Protein AF-A0A0F9PE25-F1 (afdb_monomer_lite)

Organism: NCBI:txid412755

Foldseek 3Di:
DDAAPVGADADQFPDDPPVCVVVVVPDDDDPPDDDDDDDPPTRDHLVRVLQVVCCVVVVDGDDLLFVLLLCCQQPPNNVRRVVSQCSNLVSCVVVPHLRVVQPCCLVVVQVVLCVVLCLLVLLVCVVVVHLCQQVNLVSLLQLLLVSLLSNLCSRQNDPRDDDDQLNNLSNQLNPLHQQPPVQQDPPPRHGVVVVSVVSNVVSLVSNCVVPVSSSVSSVSSSAHDRPSSNVCVVLSVLQVVLVVVLLVDDFFPPQDSVLVVLLVSLQVQLVVVQVVVVVVVNNDDDSVVSLVVVCVVCVVDDPVSSVVSVCPDPPHDCLGGDLVSLVSCLVCVVRHCSNPVVSQDPVSVVCNVVVPPSDPDDHDVVVCVVVDHD

Structure (mmCIF, N/CA/C/O backbone):
data_AF-A0A0F9PE25-F1
#
_entry.id   AF-A0A0F9PE25-F1
#
loop_
_atom_site.group_PDB
_atom_site.id
_atom_site.type_symbol
_atom_site.label_atom_id
_atom_site.label_alt_id
_atom_site.label_comp_id
_atom_site.label_asym_id
_atom_site.label_entity_id
_atom_site.label_seq_id
_atom_site.pdbx_PDB_ins_code
_atom_site.Cartn_x
_atom_site.Cartn_y
_atom_site.Cartn_z
_atom_site.occupancy
_atom_site.B_iso_or_equiv
_atom_site.auth_seq_id
_atom_site.auth_comp_id
_atom_site.auth_asym_id
_atom_site.auth_atom_id
_atom_site.pdbx_PDB_model_num
ATOM 1 N N . GLY A 1 1 ? -26.696 14.231 32.119 1.00 35.91 1 GLY A N 1
ATOM 2 C CA . GLY A 1 1 ? -26.938 12.821 32.460 1.00 35.91 1 GLY A CA 1
ATOM 3 C C . GLY A 1 1 ? -27.597 12.195 31.264 1.00 35.91 1 GLY A C 1
ATOM 4 O O . GLY A 1 1 ? -28.641 12.691 30.865 1.00 35.91 1 GLY A O 1
ATOM 5 N N . GLY A 1 2 ? -26.932 11.232 30.635 1.00 46.06 2 GLY A N 1
ATOM 6 C CA . GLY A 1 2 ? -27.509 10.467 29.530 1.00 46.06 2 GLY A CA 1
ATOM 7 C C . GLY A 1 2 ? -28.244 9.237 30.058 1.00 46.06 2 GLY A C 1
ATOM 8 O O . GLY A 1 2 ? -28.040 8.831 31.203 1.00 46.06 2 GLY A O 1
ATOM 9 N N . LEU A 1 3 ? -29.094 8.649 29.229 1.00 45.88 3 LEU A N 1
ATOM 10 C CA . LEU A 1 3 ? -29.640 7.313 29.448 1.00 45.88 3 LEU A CA 1
ATOM 11 C C . LEU A 1 3 ? -28.956 6.367 28.456 1.00 45.88 3 LEU A C 1
ATOM 13 O O . LEU A 1 3 ? -28.653 6.786 27.338 1.00 45.88 3 LEU A O 1
ATOM 17 N N . SER A 1 4 ? -28.701 5.121 28.858 1.00 47.34 4 SER A N 1
ATOM 18 C CA . SER A 1 4 ? -28.349 4.059 27.917 1.00 47.34 4 SER A CA 1
ATOM 19 C C . SER A 1 4 ? -29.527 3.804 26.964 1.00 47.34 4 SER A C 1
ATOM 21 O O . SER A 1 4 ? -30.665 4.176 27.278 1.00 47.34 4 SER A O 1
ATOM 23 N N . PRO A 1 5 ? -29.296 3.134 25.829 1.00 46.34 5 PRO A N 1
ATOM 24 C CA . PRO A 1 5 ? -30.344 2.732 24.883 1.00 46.34 5 PRO A CA 1
ATOM 25 C C . PRO A 1 5 ? -31.460 1.887 25.517 1.00 46.34 5 PRO A C 1
ATOM 27 O O . PRO A 1 5 ? -32.599 1.911 25.053 1.00 46.34 5 PRO A O 1
ATOM 30 N N . ARG A 1 6 ? -31.172 1.224 26.646 1.00 55.84 6 ARG A N 1
ATOM 31 C CA . ARG A 1 6 ? -32.139 0.468 27.460 1.00 55.84 6 ARG A CA 1
ATOM 32 C C . ARG A 1 6 ? -32.649 1.220 28.697 1.00 55.84 6 ARG A C 1
ATOM 34 O O . ARG A 1 6 ? -33.292 0.634 29.564 1.00 55.84 6 ARG A O 1
ATOM 41 N N . GLY A 1 7 ? -32.390 2.524 28.795 1.00 50.78 7 GLY A N 1
ATOM 42 C CA . GLY A 1 7 ? -32.929 3.394 29.841 1.00 50.78 7 GLY A CA 1
ATOM 43 C C . GLY A 1 7 ? -32.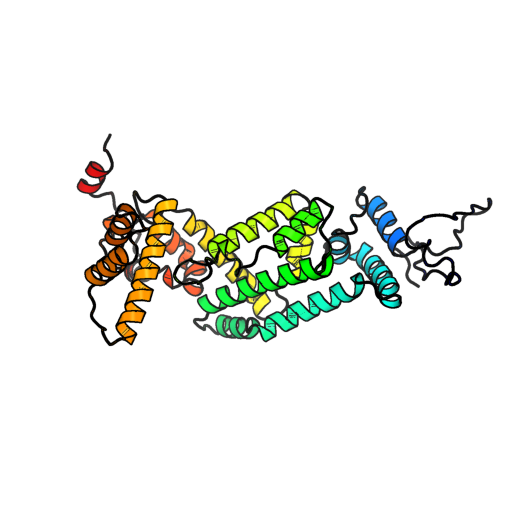168 3.377 31.171 1.00 50.78 7 GLY A C 1
ATOM 44 O O . GLY A 1 7 ? -32.683 3.908 32.157 1.00 50.78 7 GLY A O 1
ATOM 45 N N . ARG A 1 8 ? -30.953 2.806 31.236 1.00 51.59 8 ARG A N 1
ATOM 46 C CA . ARG A 1 8 ? -30.111 2.850 32.449 1.00 51.59 8 ARG A CA 1
ATOM 47 C C . ARG A 1 8 ? -29.423 4.217 32.569 1.00 51.59 8 ARG A C 1
ATOM 49 O O . ARG A 1 8 ? -28.943 4.765 31.583 1.00 51.59 8 ARG A O 1
ATOM 56 N N . ALA A 1 9 ? -29.373 4.799 33.766 1.00 50.06 9 ALA A N 1
ATOM 57 C CA . ALA A 1 9 ? -28.806 6.136 33.958 1.00 50.06 9 ALA A CA 1
ATOM 58 C C . ALA A 1 9 ? -27.267 6.146 33.873 1.00 50.06 9 ALA A C 1
ATOM 60 O O . ALA A 1 9 ? -26.598 5.458 34.642 1.00 50.06 9 ALA A O 1
ATOM 61 N N . LEU A 1 10 ? -26.707 6.990 32.998 1.00 48.00 10 LEU A N 1
ATOM 62 C CA . LEU A 1 10 ? -25.281 7.330 32.981 1.00 48.00 10 LEU A CA 1
ATOM 63 C C . LEU A 1 10 ? -24.994 8.353 34.080 1.00 48.00 10 LEU A C 1
ATOM 65 O O . LEU A 1 10 ? -25.431 9.508 33.989 1.00 48.00 10 LEU A O 1
ATOM 69 N N . GLY A 1 11 ? -24.230 7.960 35.096 1.00 43.66 11 GLY A N 1
ATOM 70 C CA . GLY A 1 11 ? -23.778 8.886 36.131 1.00 43.66 11 GLY A CA 1
ATOM 71 C C . GLY A 1 11 ? -22.267 8.890 36.321 1.00 43.66 11 GLY A C 1
ATOM 72 O O . GLY A 1 11 ? -21.564 7.926 36.035 1.00 43.66 11 GLY A O 1
ATOM 73 N N . VAL A 1 12 ? -21.782 10.028 36.809 1.00 39.25 12 VAL A N 1
ATOM 74 C CA . VAL A 1 12 ? -20.421 10.191 37.319 1.00 39.25 12 VAL A CA 1
ATOM 75 C C . VAL A 1 12 ? -20.436 9.658 38.756 1.00 39.25 12 VAL A C 1
ATOM 77 O O . VAL A 1 12 ? -21.281 10.119 39.530 1.00 39.25 12 VAL A O 1
ATOM 80 N N . PRO A 1 13 ? -19.578 8.695 39.135 1.00 42.53 13 PRO A N 1
ATOM 81 C CA . PRO A 1 13 ? -19.588 8.167 40.494 1.00 42.53 13 PRO A CA 1
ATOM 82 C C . PRO A 1 13 ? -19.234 9.273 41.510 1.00 42.53 13 PRO A C 1
ATOM 84 O O . PRO A 1 13 ? -18.437 10.163 41.190 1.00 42.53 13 PRO A O 1
ATOM 87 N N . PRO A 1 14 ? -19.819 9.258 42.724 1.00 35.25 14 PRO A N 1
ATOM 88 C CA . PRO A 1 14 ? -19.406 10.161 43.793 1.00 35.25 14 PRO A CA 1
ATOM 89 C C . PRO A 1 14 ? -17.954 9.871 44.202 1.00 35.25 14 PRO A C 1
ATOM 91 O O . PRO A 1 14 ? -17.526 8.721 44.230 1.00 35.25 14 PRO A O 1
ATOM 94 N N . THR A 1 15 ? -17.197 10.925 44.507 1.00 35.03 15 THR A N 1
ATOM 95 C CA . THR A 1 15 ? -15.784 10.867 44.907 1.00 35.03 15 THR A CA 1
ATOM 96 C C . THR A 1 15 ? -15.614 10.028 46.185 1.00 35.03 15 THR A C 1
ATOM 98 O O . THR A 1 15 ? -16.138 10.441 47.223 1.00 35.03 15 THR A O 1
ATOM 101 N N . PRO A 1 16 ? -14.875 8.901 46.176 1.00 35.25 16 PRO A N 1
ATOM 102 C CA . PRO A 1 16 ? -14.488 8.236 47.414 1.00 35.25 16 PRO A CA 1
ATOM 103 C C . PRO A 1 16 ? -13.344 9.009 48.101 1.00 35.25 16 PRO A C 1
ATOM 105 O O . PRO A 1 16 ? -12.540 9.666 47.420 1.00 35.25 16 PRO A O 1
ATOM 108 N N . PRO A 1 17 ? -13.246 8.965 49.442 1.00 32.91 17 PRO A N 1
ATOM 109 C CA . PRO A 1 17 ? -12.155 9.594 50.180 1.00 32.91 17 PRO A CA 1
ATOM 110 C C . PRO A 1 17 ? -10.787 8.989 49.810 1.00 32.91 17 PRO A C 1
ATOM 112 O O . PRO A 1 17 ? -10.670 7.817 49.463 1.00 32.91 17 PRO A O 1
ATOM 115 N N . LEU A 1 18 ? -9.738 9.816 49.904 1.00 37.06 18 LEU A N 1
ATOM 116 C CA . LEU A 1 18 ? -8.380 9.617 49.356 1.00 37.06 18 LEU A CA 1
ATOM 117 C C . LEU A 1 18 ? -7.681 8.281 49.683 1.00 37.06 18 LEU A C 1
ATOM 119 O O . LEU A 1 18 ? -6.735 7.919 48.994 1.00 37.06 18 LEU A O 1
ATOM 123 N N . VAL A 1 19 ? -8.121 7.545 50.705 1.00 33.00 19 VAL A N 1
ATOM 124 C CA . VAL A 1 19 ? -7.494 6.281 51.133 1.00 33.00 19 VAL A CA 1
ATOM 125 C C . VAL A 1 19 ? -8.043 5.064 50.363 1.00 33.00 19 VAL A C 1
ATOM 127 O O . VAL A 1 19 ? -7.382 4.034 50.302 1.00 33.00 19 VAL A O 1
ATOM 130 N N . GLU A 1 20 ? -9.195 5.185 49.694 1.00 31.94 20 GLU A N 1
ATOM 131 C CA . GLU A 1 20 ? -9.838 4.087 48.941 1.00 31.94 20 GLU A CA 1
ATOM 132 C C . GLU A 1 20 ? -9.562 4.126 47.424 1.00 31.94 20 GLU A C 1
ATOM 134 O O . GLU A 1 20 ? -9.932 3.206 46.694 1.00 31.94 20 GLU A O 1
ATOM 139 N N . GLN A 1 21 ? -8.866 5.157 46.929 1.00 36.59 21 GLN A N 1
ATOM 140 C CA . GLN A 1 21 ? -8.631 5.366 45.490 1.00 36.59 21 GLN A CA 1
ATOM 141 C C . GLN A 1 21 ? -7.697 4.327 44.852 1.00 36.59 21 GLN A C 1
ATOM 143 O O . GLN A 1 21 ? -7.797 4.084 43.654 1.00 36.59 21 GLN A O 1
ATOM 148 N N . VAL A 1 22 ? -6.836 3.679 45.644 1.00 30.94 22 VAL A N 1
ATOM 149 C CA . VAL A 1 22 ? -5.943 2.610 45.158 1.00 30.94 22 VAL A CA 1
ATOM 150 C C . VAL A 1 22 ? -6.691 1.276 45.022 1.00 30.94 22 VAL A C 1
ATOM 152 O O . VAL A 1 22 ? -6.349 0.464 44.176 1.00 30.94 22 VAL A O 1
ATOM 155 N N . ILE A 1 23 ? -7.754 1.055 45.804 1.00 32.03 23 ILE A N 1
ATOM 156 C CA . ILE A 1 23 ? -8.490 -0.222 45.819 1.00 32.03 23 ILE A CA 1
ATOM 157 C C . ILE A 1 23 ? -9.623 -0.226 44.782 1.00 32.03 23 ILE A C 1
ATOM 159 O O . ILE A 1 23 ? -9.899 -1.263 44.185 1.00 32.03 23 ILE A O 1
ATOM 163 N N . PHE A 1 24 ? -10.220 0.932 44.477 1.00 34.25 24 PHE A N 1
ATOM 164 C CA . PHE A 1 24 ? -11.266 1.044 43.447 1.00 34.25 24 PHE A CA 1
ATOM 165 C C . PHE A 1 24 ? -10.752 0.776 42.019 1.00 34.25 24 PHE A C 1
ATOM 167 O O . PHE A 1 24 ? -11.546 0.547 41.109 1.00 34.25 24 PHE A O 1
ATOM 174 N N . GLN A 1 25 ? -9.430 0.817 41.818 1.00 40.75 25 GLN A N 1
ATOM 175 C CA . GLN A 1 25 ? -8.791 0.496 40.541 1.00 40.75 25 GLN A CA 1
ATOM 176 C C . GLN A 1 25 ? -8.640 -1.016 40.299 1.00 40.75 25 GLN A C 1
ATOM 178 O O . GLN A 1 25 ? -8.493 -1.397 39.142 1.00 40.75 25 GLN A O 1
ATOM 183 N N . GLU A 1 26 ? -8.723 -1.871 41.333 1.00 32.50 26 GLU A N 1
ATOM 184 C CA . GLU A 1 26 ? -8.420 -3.311 41.198 1.00 32.50 26 GLU A CA 1
ATOM 185 C C . GLU A 1 26 ? -9.361 -4.284 41.936 1.00 32.50 26 GLU A C 1
ATOM 187 O O . GLU A 1 26 ? -9.343 -5.466 41.607 1.00 32.50 26 GLU A O 1
ATOM 192 N N . ASN A 1 27 ? -10.216 -3.859 42.879 1.00 30.59 27 ASN A N 1
ATOM 193 C CA . ASN A 1 27 ? -11.150 -4.776 43.548 1.00 30.59 27 ASN A CA 1
ATOM 194 C C . ASN A 1 27 ? -12.582 -4.234 43.670 1.00 30.59 27 ASN A C 1
ATOM 196 O O . ASN A 1 27 ? -12.881 -3.302 44.417 1.00 30.59 27 ASN A O 1
ATOM 200 N N . ASP A 1 28 ? -13.470 -4.935 42.965 1.00 49.31 28 ASP A N 1
ATOM 201 C CA . ASP A 1 28 ? -14.912 -5.039 43.173 1.00 49.31 28 ASP A CA 1
ATOM 202 C C . ASP A 1 28 ? -15.207 -5.421 44.640 1.00 49.31 28 ASP A C 1
ATOM 204 O O . ASP A 1 28 ? -15.087 -6.582 45.027 1.00 49.31 28 ASP A O 1
ATOM 208 N N . ALA A 1 29 ? -15.607 -4.474 45.488 1.00 33.72 29 ALA A N 1
ATOM 209 C CA . ALA A 1 29 ? -16.263 -4.805 46.754 1.00 33.72 29 ALA A CA 1
ATOM 210 C C . ALA A 1 29 ? -17.007 -3.597 47.327 1.00 33.72 29 ALA A C 1
ATOM 212 O O . ALA A 1 29 ? -16.410 -2.759 47.992 1.00 33.72 29 ALA A O 1
ATOM 213 N N . LEU A 1 30 ? -18.321 -3.537 47.086 1.00 29.28 30 LEU A N 1
ATOM 214 C CA . LEU A 1 30 ? -19.368 -3.303 48.098 1.00 29.28 30 LEU A CA 1
ATOM 215 C C . LEU A 1 30 ? -20.723 -3.104 47.400 1.00 29.28 30 LEU A C 1
ATOM 217 O O . LEU A 1 30 ? -21.299 -2.019 47.380 1.00 29.28 30 LEU A O 1
ATOM 221 N N . SER A 1 31 ? -21.283 -4.188 46.859 1.00 30.62 31 SER A N 1
ATOM 222 C CA . SER A 1 31 ? -22.726 -4.262 46.620 1.00 30.62 31 SER A CA 1
ATOM 223 C C . SER A 1 31 ? -23.419 -4.596 47.945 1.00 30.62 31 SER A C 1
ATOM 225 O O . SER A 1 31 ? -23.689 -5.760 48.247 1.00 30.62 31 SER A O 1
ATOM 227 N N . VAL A 1 32 ? -23.684 -3.590 48.780 1.00 26.97 32 VAL A N 1
ATOM 228 C CA . VAL A 1 32 ? -24.595 -3.774 49.918 1.00 26.97 32 VAL A CA 1
ATOM 229 C C . VAL A 1 32 ? -26.018 -3.770 49.367 1.00 26.97 32 VAL A C 1
ATOM 231 O O . VAL A 1 32 ? -26.613 -2.723 49.128 1.00 26.97 32 VAL A O 1
ATOM 234 N N . VAL A 1 33 ? -26.552 -4.968 49.129 1.00 28.33 33 VAL A N 1
ATOM 235 C CA . VAL A 1 33 ? -27.964 -5.174 48.799 1.00 28.33 33 VAL A CA 1
ATOM 236 C C . VAL A 1 33 ? -28.775 -4.996 50.080 1.00 28.33 33 VAL A C 1
ATOM 238 O O . VAL A 1 33 ? -28.786 -5.871 50.945 1.00 28.33 33 VAL A O 1
ATOM 241 N N . LEU A 1 34 ? -29.465 -3.863 50.208 1.00 24.30 34 LEU A N 1
ATOM 242 C CA . LEU A 1 34 ? -30.542 -3.693 51.181 1.00 24.30 34 LEU A CA 1
ATOM 243 C C . LEU A 1 34 ? -31.863 -4.057 50.497 1.00 24.30 34 LEU A C 1
ATOM 245 O O . LEU A 1 34 ? -32.249 -3.475 49.487 1.00 24.30 34 LEU A O 1
ATOM 249 N N . ALA A 1 35 ? -32.508 -5.093 51.029 1.00 31.69 35 ALA A N 1
ATOM 250 C CA . ALA A 1 35 ? -33.744 -5.659 50.516 1.00 31.69 35 ALA A CA 1
ATOM 251 C C . ALA A 1 35 ? -34.902 -4.644 50.545 1.00 31.69 35 ALA A C 1
ATOM 253 O O . ALA A 1 35 ? -35.202 -4.075 51.593 1.00 31.69 35 ALA A O 1
ATOM 254 N N . GLY A 1 36 ? -35.597 -4.497 49.412 1.00 26.58 36 GLY A N 1
ATOM 255 C CA . GLY A 1 36 ? -36.891 -3.814 49.314 1.00 26.58 36 GLY A CA 1
ATOM 256 C C . GLY A 1 36 ? -36.939 -2.725 48.240 1.00 26.58 36 GLY A C 1
ATOM 257 O O . GLY A 1 36 ? -36.428 -1.637 48.448 1.00 26.58 36 GLY A O 1
ATOM 258 N N . VAL A 1 37 ? -37.639 -3.015 47.135 1.00 28.61 37 VAL A N 1
ATOM 259 C CA . VAL A 1 37 ? -37.996 -2.102 46.025 1.00 28.61 37 VAL A CA 1
ATOM 260 C C . VAL A 1 37 ? -36.796 -1.620 45.190 1.00 28.61 37 VAL A C 1
ATOM 262 O O . VAL A 1 37 ? -36.051 -0.723 45.564 1.00 28.61 37 VAL A O 1
ATOM 265 N N . GLY A 1 38 ? -36.619 -2.247 44.021 1.00 25.09 38 GLY A N 1
ATOM 266 C CA . GLY A 1 38 ? -35.466 -2.084 43.134 1.00 25.09 38 GLY A CA 1
ATOM 267 C C . GLY A 1 38 ? -35.327 -0.695 42.511 1.00 25.09 38 GLY A C 1
ATOM 268 O O . GLY A 1 38 ? -35.838 -0.439 41.427 1.00 25.09 38 GLY A O 1
ATOM 269 N N . PHE A 1 39 ? -34.554 0.160 43.166 1.00 31.31 39 PHE A N 1
ATOM 270 C CA . PHE A 1 39 ? -33.775 1.216 42.531 1.00 31.31 39 PHE A CA 1
ATOM 271 C C . PHE A 1 39 ? -32.337 1.024 42.997 1.00 31.31 39 PHE A C 1
ATOM 273 O O . PHE A 1 39 ? -32.068 1.135 44.188 1.00 31.31 39 PHE A O 1
ATOM 280 N N . ASN A 1 40 ? -31.423 0.701 42.081 1.00 32.94 40 ASN A N 1
ATOM 281 C CA . ASN A 1 40 ? -29.994 0.759 42.369 1.00 32.94 40 ASN A CA 1
ATOM 282 C C . ASN A 1 40 ? -29.622 2.254 42.465 1.00 32.94 40 ASN A C 1
ATOM 284 O O . ASN A 1 40 ? -29.707 2.944 41.447 1.00 32.94 40 ASN A O 1
ATOM 288 N N . PRO A 1 41 ? -29.308 2.805 43.655 1.00 33.66 41 PRO A N 1
ATOM 289 C CA . PRO A 1 41 ? -29.136 4.247 43.829 1.00 33.66 41 PRO A CA 1
ATOM 290 C C . PRO A 1 41 ? -27.755 4.734 43.375 1.00 33.66 41 PRO A C 1
ATOM 292 O O . PRO A 1 41 ? -27.504 5.939 43.362 1.00 33.66 41 PRO A O 1
ATOM 295 N N . TYR A 1 42 ? -26.859 3.817 43.001 1.00 37.19 42 TYR A N 1
ATOM 296 C CA . TYR A 1 42 ? -25.538 4.159 42.505 1.00 37.19 42 TYR A CA 1
ATOM 297 C C . TYR A 1 42 ? -25.530 4.120 40.979 1.00 37.19 42 TYR A C 1
ATOM 299 O O . TYR A 1 42 ? -25.875 3.088 40.399 1.00 37.19 42 TYR A O 1
ATOM 307 N N . PRO A 1 43 ? -25.145 5.222 40.310 1.00 51.34 43 PRO A N 1
ATOM 308 C CA . PRO A 1 43 ? -24.938 5.183 38.875 1.00 51.34 43 PRO A CA 1
ATOM 309 C C . PRO A 1 43 ? -23.849 4.157 38.558 1.00 51.34 43 PRO A C 1
ATOM 311 O O . PRO A 1 43 ? -22.726 4.265 39.055 1.00 51.34 43 PRO A O 1
ATOM 314 N N . THR A 1 44 ? -24.191 3.154 37.749 1.00 55.94 44 THR A N 1
ATOM 315 C CA . THR A 1 44 ? -23.228 2.192 37.210 1.00 55.94 44 THR A CA 1
ATOM 316 C C . THR A 1 44 ? -22.117 2.968 36.510 1.00 55.94 44 THR A C 1
ATOM 318 O O . THR A 1 44 ? -22.398 3.899 35.749 1.00 55.94 44 THR A O 1
ATOM 321 N N . SER A 1 45 ? -20.854 2.622 36.780 1.00 61.91 45 SER A N 1
ATOM 322 C CA . SER A 1 45 ? -19.741 3.288 36.105 1.00 61.91 45 SER A CA 1
ATOM 323 C C . SER A 1 45 ? -19.892 3.105 34.587 1.00 61.91 45 SER A C 1
ATOM 325 O O . SER A 1 45 ? -20.285 2.021 34.147 1.00 61.91 45 SER A O 1
ATOM 327 N N . PRO A 1 46 ? -19.592 4.124 33.763 1.00 64.44 46 PRO A N 1
ATOM 328 C CA . PRO A 1 46 ? -19.755 4.014 32.313 1.00 64.44 46 PRO A CA 1
ATOM 329 C C . PRO A 1 46 ? -19.017 2.816 31.692 1.00 64.44 46 PRO A C 1
ATOM 331 O O . PRO A 1 46 ? -19.527 2.221 30.752 1.00 64.44 46 PRO A O 1
ATOM 334 N N . ASN A 1 47 ? -17.867 2.412 32.253 1.00 65.19 47 ASN A N 1
ATOM 335 C CA . ASN A 1 47 ? -17.140 1.208 31.829 1.00 65.19 47 ASN A CA 1
ATOM 336 C C . ASN A 1 47 ? -17.915 -0.075 32.116 1.00 65.19 47 ASN A C 1
ATOM 338 O O . ASN A 1 47 ? -18.041 -0.918 31.239 1.00 65.19 47 ASN A O 1
ATOM 342 N N . ARG A 1 48 ? -18.452 -0.222 33.330 1.00 68.06 48 ARG A N 1
ATOM 343 C CA . ARG A 1 48 ? -19.241 -1.400 33.693 1.00 68.06 48 ARG A CA 1
ATOM 344 C C . ARG A 1 48 ? -20.524 -1.465 32.875 1.00 68.06 48 ARG A C 1
ATOM 346 O O . ARG A 1 48 ? -20.888 -2.529 32.401 1.00 68.06 48 ARG A O 1
ATOM 353 N N . LEU A 1 49 ? -21.168 -0.319 32.665 1.00 71.94 49 LEU A N 1
ATOM 354 C CA . LEU A 1 49 ? -22.356 -0.231 31.827 1.00 71.94 49 LEU A CA 1
ATOM 355 C C . LEU A 1 49 ? -22.047 -0.618 30.375 1.00 71.94 49 LEU A C 1
ATOM 357 O O . LEU A 1 49 ? -22.825 -1.352 29.783 1.00 71.94 49 LEU A O 1
ATOM 361 N N . LEU A 1 50 ? -20.908 -0.184 29.824 1.00 72.62 50 LEU A N 1
ATOM 362 C CA . LEU A 1 50 ? -20.471 -0.610 28.496 1.00 72.62 50 LEU A CA 1
ATOM 363 C C . LEU A 1 50 ? -20.243 -2.123 28.434 1.00 72.62 50 LEU A C 1
ATOM 365 O O . LEU A 1 50 ? -20.756 -2.758 27.526 1.00 72.62 50 LEU A O 1
ATOM 369 N N . GLN A 1 51 ? -19.511 -2.698 29.390 1.00 77.75 51 GLN A N 1
ATOM 370 C CA . GLN A 1 51 ? -19.226 -4.137 29.418 1.00 77.75 51 GLN A CA 1
ATOM 371 C C . GLN A 1 51 ? -20.501 -4.979 29.570 1.00 77.75 51 GLN A C 1
ATOM 373 O O . GLN A 1 51 ? -20.648 -6.003 28.909 1.00 77.75 51 GLN A O 1
ATOM 378 N N . GLU A 1 52 ? -21.429 -4.544 30.427 1.00 77.00 52 GLU A N 1
ATOM 379 C CA . GLU A 1 52 ? -22.717 -5.209 30.643 1.00 77.00 52 GLU A CA 1
ATOM 380 C C . GLU A 1 52 ? -23.603 -5.125 29.394 1.00 77.00 52 GLU A C 1
ATOM 382 O O . GLU A 1 52 ? -24.075 -6.155 28.920 1.00 77.00 52 GLU A O 1
ATOM 387 N N . GLU A 1 53 ? -23.795 -3.931 28.824 1.00 76.06 53 GLU A N 1
ATOM 388 C CA . GLU A 1 53 ? -24.616 -3.748 27.617 1.00 76.06 53 GLU A CA 1
ATOM 389 C C . GLU A 1 53 ? -23.977 -4.448 26.404 1.00 76.06 53 GLU A C 1
ATOM 391 O O . GLU A 1 53 ? -24.690 -5.028 25.590 1.00 76.06 53 GLU A O 1
ATOM 396 N N . TRP A 1 54 ? -22.641 -4.469 26.315 1.00 80.19 54 TRP A N 1
ATOM 397 C CA . TRP A 1 54 ? -21.908 -5.213 25.291 1.00 80.19 54 TRP A CA 1
ATOM 398 C C . TRP A 1 54 ? -22.185 -6.705 25.401 1.00 80.19 54 TRP A C 1
ATOM 400 O O . TRP A 1 54 ? -22.665 -7.303 24.446 1.00 80.19 54 TRP A O 1
ATOM 410 N N . LYS A 1 55 ? -21.977 -7.294 26.581 1.00 84.69 55 LYS A N 1
ATOM 411 C CA . LYS A 1 55 ? -22.222 -8.719 26.817 1.00 84.69 55 LYS A CA 1
ATOM 412 C C . LYS A 1 55 ? -23.677 -9.110 26.589 1.00 84.69 55 LYS A C 1
ATOM 414 O O . LYS A 1 55 ? -23.945 -10.185 26.059 1.00 84.69 55 LYS A O 1
ATOM 419 N N . GLU A 1 56 ? -24.616 -8.250 26.972 1.00 79.38 56 GLU A N 1
ATOM 420 C CA . GLU A 1 56 ? -26.043 -8.465 26.728 1.00 79.38 56 GLU A CA 1
ATOM 421 C C . GLU A 1 56 ? -26.396 -8.400 25.226 1.00 79.38 56 GLU A C 1
ATOM 423 O O . GLU A 1 56 ? -27.290 -9.125 24.792 1.00 79.38 56 GLU A O 1
ATOM 428 N N . THR A 1 57 ? -25.703 -7.581 24.422 1.00 78.56 57 THR A N 1
ATOM 429 C CA . THR A 1 57 ? -25.987 -7.400 22.984 1.00 78.56 57 THR A CA 1
ATOM 430 C C . THR A 1 57 ? -25.207 -8.360 22.076 1.00 78.56 57 THR A C 1
ATOM 432 O O . THR A 1 57 ? -25.791 -8.931 21.158 1.00 78.56 57 THR A O 1
ATOM 435 N N . THR A 1 58 ? -23.911 -8.571 22.319 1.00 79.69 58 THR A N 1
ATOM 436 C CA . THR A 1 58 ? -23.024 -9.410 21.487 1.00 79.69 58 THR A CA 1
ATOM 437 C C . THR A 1 58 ? -22.900 -10.844 22.008 1.00 79.69 58 THR A C 1
ATOM 439 O O . THR A 1 58 ? -22.475 -11.739 21.279 1.00 79.69 58 THR A O 1
ATOM 442 N N . GLY A 1 59 ? -23.268 -11.087 23.271 1.00 81.50 59 GLY A N 1
ATOM 443 C CA . GLY A 1 59 ? -23.090 -12.376 23.942 1.00 81.50 59 GLY A CA 1
ATOM 444 C C . GLY A 1 59 ? -21.650 -12.664 24.384 1.00 81.50 59 GLY A C 1
ATOM 445 O O . GLY A 1 59 ? -21.390 -13.760 24.885 1.00 81.50 59 GLY A O 1
ATOM 446 N N . GLN A 1 60 ? -20.723 -11.717 24.212 1.00 82.69 60 GLN A N 1
ATOM 447 C CA . GLN A 1 60 ? -19.295 -11.891 24.488 1.00 82.69 60 GLN A CA 1
ATOM 448 C C . GLN A 1 60 ? -18.816 -10.974 25.616 1.00 82.69 60 GLN A C 1
ATOM 450 O O . GLN A 1 60 ? -19.366 -9.896 25.841 1.00 82.69 60 GLN A O 1
ATOM 455 N N . ASP A 1 61 ? -17.784 -11.403 26.345 1.00 81.69 61 ASP A N 1
ATOM 456 C CA . ASP A 1 61 ? -17.112 -10.522 27.299 1.00 81.69 61 ASP A CA 1
ATOM 457 C C . ASP A 1 61 ? -16.353 -9.430 26.540 1.00 81.69 61 ASP A C 1
ATOM 459 O O . ASP A 1 61 ? -15.708 -9.695 25.530 1.00 81.69 61 ASP A O 1
ATOM 463 N N . PHE A 1 62 ? -16.443 -8.199 27.034 1.00 76.81 62 PHE A N 1
ATOM 464 C CA . PHE A 1 62 ? -15.834 -7.043 26.388 1.00 76.81 62 PHE A CA 1
ATOM 465 C C . PHE A 1 62 ? -14.304 -7.097 26.494 1.00 76.81 62 PHE A C 1
ATOM 467 O O . PHE A 1 62 ? -13.755 -7.030 27.598 1.00 76.81 62 PHE A O 1
ATOM 474 N N . ASN A 1 63 ? -13.621 -7.173 25.355 1.00 79.81 63 ASN A N 1
ATOM 475 C CA . ASN A 1 63 ? -12.176 -7.088 25.227 1.00 79.81 63 ASN A CA 1
ATOM 476 C C . ASN A 1 63 ? -11.723 -5.614 25.303 1.00 79.81 63 ASN A C 1
ATOM 478 O O . ASN A 1 63 ? -11.867 -4.863 24.332 1.00 79.81 63 ASN A O 1
ATOM 482 N N . PRO A 1 64 ? -11.117 -5.175 26.423 1.00 70.69 64 PRO A N 1
ATOM 483 C CA . PRO A 1 64 ? -10.740 -3.780 26.611 1.00 70.69 64 PRO A CA 1
ATOM 484 C C . PRO A 1 64 ? -9.590 -3.325 25.704 1.00 70.69 64 PRO A C 1
ATOM 486 O O . PRO A 1 64 ? -9.336 -2.121 25.647 1.00 70.69 64 PRO A O 1
ATOM 489 N N . GLU A 1 65 ? -8.896 -4.239 25.017 1.00 72.31 65 GLU A N 1
ATOM 490 C CA . GLU A 1 65 ? -7.841 -3.892 24.064 1.00 72.31 65 GLU A CA 1
ATOM 491 C C . GLU A 1 65 ? -8.430 -3.378 22.746 1.00 72.31 65 GLU A C 1
ATOM 493 O O . GLU A 1 65 ? -7.953 -2.367 22.240 1.00 72.31 65 GLU A O 1
ATOM 498 N N . VAL A 1 66 ? -9.487 -4.010 22.215 1.00 75.50 66 VAL A N 1
ATOM 499 C CA . VAL A 1 66 ? -9.961 -3.752 20.839 1.00 75.50 66 VAL A CA 1
ATOM 500 C C . VAL A 1 66 ? -11.453 -3.436 20.700 1.00 75.50 66 VAL A C 1
ATOM 502 O O . VAL A 1 66 ? -11.818 -2.728 19.761 1.00 75.50 66 VAL A O 1
ATOM 505 N N . ASP A 1 67 ? -12.325 -3.864 21.623 1.00 78.25 67 ASP A N 1
ATOM 506 C CA . ASP A 1 67 ? -13.785 -3.717 21.452 1.00 78.25 67 ASP A CA 1
ATOM 507 C C . ASP A 1 67 ? -14.242 -2.261 21.489 1.00 78.25 67 ASP A C 1
ATOM 509 O O . ASP A 1 67 ? -15.283 -1.920 20.938 1.00 78.25 67 ASP A O 1
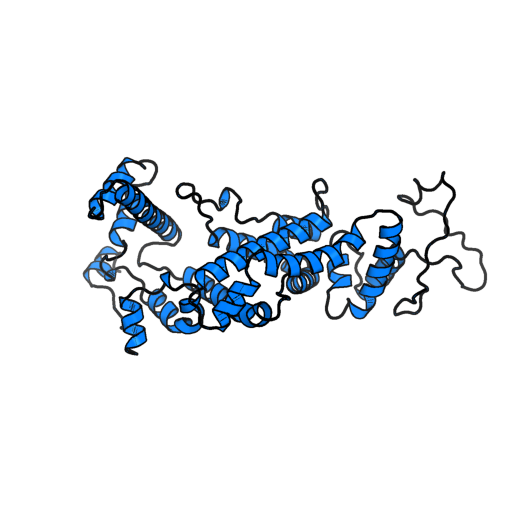ATOM 513 N N . TRP A 1 68 ? -13.437 -1.360 22.052 1.00 74.44 68 TRP A N 1
ATOM 514 C CA . TRP A 1 68 ? -13.676 0.081 21.967 1.00 74.44 68 TRP A CA 1
ATOM 515 C C . TRP A 1 68 ? -13.695 0.598 20.527 1.00 74.44 68 TRP A C 1
ATOM 517 O O . TRP A 1 68 ? -14.451 1.518 20.225 1.00 74.44 68 TRP A O 1
ATOM 527 N N . ILE A 1 69 ? -12.873 0.025 19.641 1.00 72.94 69 ILE A N 1
ATOM 528 C CA . ILE A 1 69 ? -12.856 0.388 18.220 1.00 72.94 69 ILE A CA 1
ATOM 529 C C . ILE A 1 69 ? -14.190 -0.023 17.593 1.00 72.94 69 ILE A C 1
ATOM 531 O O . ILE A 1 69 ? -14.838 0.785 16.931 1.00 72.94 69 ILE A O 1
ATOM 535 N N . VAL A 1 70 ? -14.646 -1.244 17.858 1.00 74.81 70 VAL A N 1
ATOM 536 C CA . VAL A 1 70 ? -15.901 -1.770 17.308 1.00 74.81 70 VAL A CA 1
ATOM 537 C C . VAL A 1 70 ? -17.105 -1.009 17.860 1.00 74.81 70 VAL A C 1
ATOM 539 O O . VAL A 1 70 ? -17.916 -0.487 17.097 1.00 74.81 70 VAL A O 1
ATOM 542 N N . ALA A 1 71 ? -17.170 -0.837 19.178 1.00 71.12 71 ALA A N 1
ATOM 543 C CA . ALA A 1 71 ? -18.215 -0.085 19.866 1.00 71.12 71 ALA A CA 1
ATOM 544 C C . ALA A 1 71 ? -18.360 1.363 19.371 1.00 71.12 71 ALA A C 1
ATOM 546 O O . ALA A 1 71 ? -19.441 1.933 19.469 1.00 71.12 71 ALA A O 1
ATOM 547 N N . ASP A 1 72 ? -17.290 1.972 18.856 1.00 68.38 72 ASP A N 1
ATOM 548 C CA . ASP A 1 72 ? -17.299 3.371 18.425 1.00 68.38 72 ASP A CA 1
ATOM 549 C C . ASP A 1 72 ? -17.458 3.556 16.908 1.00 68.38 72 ASP A C 1
ATOM 551 O O . ASP A 1 72 ? -17.932 4.606 16.485 1.00 68.38 72 ASP A O 1
ATOM 555 N N . SER A 1 73 ? -17.084 2.572 16.083 1.00 65.69 73 SER A N 1
ATOM 556 C CA . SER A 1 73 ? -17.068 2.728 14.612 1.00 65.69 73 SER A CA 1
ATOM 557 C C . SER A 1 73 ? -17.847 1.684 13.817 1.00 65.69 73 SER A C 1
ATOM 559 O O . SER A 1 73 ? -18.026 1.867 12.614 1.00 65.69 73 SER A O 1
ATOM 561 N N . HIS A 1 74 ? -18.365 0.632 14.449 1.00 71.44 74 HIS A N 1
ATOM 562 C CA . HIS A 1 74 ? -19.150 -0.367 13.734 1.00 71.44 74 HIS A CA 1
ATOM 563 C C . HIS A 1 74 ? -20.494 0.225 13.261 1.00 71.44 74 HIS A C 1
ATOM 565 O O . HIS A 1 74 ? -21.183 0.855 14.071 1.00 71.44 74 HIS A O 1
ATOM 571 N N . PRO A 1 75 ? -20.927 0.012 12.002 1.00 63.78 75 PRO A N 1
ATOM 572 C CA . PRO A 1 75 ? -22.109 0.671 11.431 1.00 63.78 75 PRO A CA 1
ATOM 573 C C . PRO A 1 75 ? -23.398 0.478 12.237 1.00 63.78 75 PRO A C 1
ATOM 575 O O . PRO A 1 75 ? -24.207 1.395 12.344 1.00 63.78 75 PRO A O 1
ATOM 578 N N . GLU A 1 76 ? -23.577 -0.705 12.824 1.00 69.38 76 GLU A N 1
ATOM 579 C CA . GLU A 1 76 ? -24.795 -1.055 13.565 1.00 69.38 76 GLU A CA 1
ATOM 580 C C . GLU A 1 76 ? -24.663 -0.844 15.079 1.00 69.38 76 GLU A C 1
ATOM 582 O O . GLU A 1 76 ? -25.627 -0.459 15.736 1.00 69.38 76 GLU A O 1
ATOM 587 N N . LEU A 1 77 ? -23.466 -1.049 15.640 1.00 67.75 77 LEU A N 1
ATOM 588 C CA . LEU A 1 77 ? -23.250 -1.031 17.093 1.00 67.75 77 LEU A CA 1
ATOM 589 C C . LEU A 1 77 ? -22.906 0.382 17.591 1.00 67.75 77 LEU A C 1
ATOM 591 O O . LEU A 1 77 ? -23.271 0.749 18.705 1.00 67.75 77 LEU A O 1
ATOM 595 N N . SER A 1 78 ? -22.271 1.216 16.761 1.00 66.44 78 SER A N 1
ATOM 596 C CA . SER A 1 78 ? -21.861 2.578 17.141 1.00 66.44 78 SER A CA 1
ATOM 597 C C . SER A 1 78 ? -23.027 3.469 17.572 1.00 66.44 78 SER A C 1
ATOM 599 O O . SER A 1 78 ? -22.907 4.217 18.540 1.00 66.44 78 SER A O 1
ATOM 601 N N . ALA A 1 79 ? -24.196 3.356 16.938 1.00 68.38 79 ALA A N 1
ATOM 602 C CA . ALA A 1 79 ? -25.376 4.128 17.332 1.00 68.38 79 ALA A CA 1
ATOM 603 C C . ALA A 1 79 ? -25.799 3.863 18.792 1.00 68.38 79 ALA A C 1
ATOM 605 O O . ALA A 1 79 ? -26.264 4.775 19.480 1.00 68.38 79 ALA A O 1
ATOM 606 N N . GLU A 1 80 ? -25.614 2.627 19.265 1.00 67.12 80 GLU A N 1
ATOM 607 C CA . GLU A 1 80 ? -25.947 2.189 20.622 1.00 67.12 80 GLU A CA 1
ATOM 608 C C . GLU A 1 80 ? -24.806 2.499 21.608 1.00 67.12 80 GLU A C 1
ATOM 610 O O . GLU A 1 80 ? -25.032 3.035 22.699 1.00 67.12 80 GLU A O 1
ATOM 615 N N . PHE A 1 81 ? -23.565 2.210 21.209 1.00 69.31 81 PHE A N 1
ATOM 616 C CA . PHE A 1 81 ? -22.415 2.191 22.108 1.00 69.31 81 PHE A CA 1
ATOM 617 C C . PHE A 1 81 ? -21.540 3.447 22.065 1.00 69.31 81 PHE A C 1
ATOM 619 O O . PHE A 1 81 ? -20.951 3.773 23.096 1.00 69.31 81 PHE A O 1
ATOM 626 N N . SER A 1 82 ? -21.494 4.228 20.978 1.00 64.75 82 SER A N 1
ATOM 627 C CA . SER A 1 82 ? -20.688 5.462 20.918 1.00 64.75 82 SER A CA 1
ATOM 628 C C . SER A 1 82 ? -21.005 6.455 22.048 1.00 64.75 82 SER A C 1
ATOM 630 O O . SER A 1 82 ? -20.062 7.027 22.595 1.00 64.75 82 SER A O 1
ATOM 632 N N . PRO A 1 83 ? -22.267 6.668 22.487 1.00 64.81 83 PRO A N 1
ATOM 633 C CA . PRO A 1 83 ? -22.549 7.520 23.647 1.00 64.81 83 PRO A CA 1
ATOM 634 C C . PRO A 1 83 ? -22.003 6.956 24.969 1.00 64.81 83 PRO A C 1
ATOM 636 O O . PRO A 1 83 ? -21.567 7.722 25.832 1.00 64.81 83 PRO A O 1
ATOM 639 N N . LEU A 1 84 ? -22.005 5.628 25.133 1.00 64.44 84 LEU A N 1
ATOM 640 C CA . LEU A 1 84 ? -21.449 4.937 26.303 1.00 64.44 84 LEU A CA 1
ATOM 641 C C . LEU A 1 84 ? -19.919 5.004 26.298 1.00 64.44 84 LEU A C 1
ATOM 643 O O . LEU A 1 84 ? -19.315 5.321 27.324 1.00 64.44 84 LEU A O 1
ATOM 647 N N . VAL A 1 85 ? -19.307 4.807 25.128 1.00 63.62 85 VAL A N 1
ATOM 648 C CA . VAL A 1 85 ? -17.872 4.988 24.895 1.00 63.62 85 VAL A CA 1
ATOM 649 C C . VAL A 1 85 ? -17.466 6.432 25.174 1.00 63.62 85 VAL A C 1
ATOM 651 O O . VAL A 1 85 ? -16.529 6.661 25.930 1.00 63.62 85 VAL A O 1
ATOM 654 N N . ALA A 1 86 ? -18.207 7.421 24.670 1.00 62.41 86 ALA A N 1
ATOM 655 C CA . ALA A 1 86 ? -17.953 8.838 24.928 1.00 62.41 86 ALA A CA 1
ATOM 656 C C . ALA A 1 86 ? -18.081 9.199 26.418 1.00 62.41 86 ALA A C 1
ATOM 658 O O . ALA A 1 86 ? -17.274 9.969 26.937 1.00 62.41 86 ALA A O 1
ATOM 659 N N . ALA A 1 87 ? -19.058 8.633 27.133 1.00 61.94 87 ALA A N 1
ATOM 660 C CA . ALA A 1 87 ? -19.229 8.861 28.567 1.00 61.94 87 ALA A CA 1
ATOM 661 C C . ALA A 1 87 ? -18.132 8.188 29.412 1.00 61.94 87 ALA A C 1
ATOM 663 O O . ALA A 1 87 ? -17.643 8.788 30.373 1.00 61.94 87 ALA A O 1
ATOM 664 N N . SER A 1 88 ? -17.720 6.975 29.036 1.00 60.03 88 SER A N 1
ATOM 665 C CA . SER A 1 88 ? -16.543 6.296 29.586 1.00 60.03 88 SER A CA 1
ATOM 666 C C . SER A 1 88 ? -15.288 7.138 29.383 1.00 60.03 88 SER A C 1
ATOM 668 O O . SER A 1 88 ? -14.636 7.518 30.355 1.00 60.03 88 SER A O 1
ATOM 670 N N . ASN A 1 89 ? -15.045 7.557 28.146 1.00 58.31 89 ASN A N 1
ATOM 671 C CA . ASN A 1 89 ? -13.951 8.426 27.746 1.00 58.31 89 ASN A CA 1
ATOM 672 C C . ASN A 1 89 ? -13.947 9.753 28.524 1.00 58.31 89 ASN A C 1
ATOM 674 O O . ASN A 1 89 ? -12.918 10.141 29.072 1.00 58.31 89 ASN A O 1
ATOM 678 N N . ALA A 1 90 ? -15.084 10.433 28.663 1.00 55.81 90 ALA A N 1
ATOM 679 C CA . ALA A 1 90 ? -15.185 11.681 29.423 1.00 55.81 90 ALA A CA 1
ATOM 680 C C . ALA A 1 90 ? -14.903 11.490 30.926 1.00 55.81 90 ALA A C 1
ATOM 682 O O . ALA A 1 90 ? -14.252 12.334 31.550 1.00 55.81 90 ALA A O 1
ATOM 683 N N . SER A 1 91 ? -15.352 10.372 31.510 1.00 52.66 91 SER A N 1
ATOM 684 C CA . SER A 1 91 ? -14.999 9.990 32.883 1.00 52.66 91 SER A CA 1
ATOM 685 C C . SER A 1 91 ? -13.495 9.732 33.003 1.00 52.66 91 SER A C 1
ATOM 687 O O . SER A 1 91 ? -12.860 10.189 33.948 1.00 52.66 91 SER A O 1
ATOM 689 N N . SER A 1 92 ? -12.917 9.070 32.007 1.00 47.41 92 SER A N 1
ATOM 690 C CA . SER A 1 92 ? -11.497 8.764 31.875 1.00 47.41 92 SER A CA 1
ATOM 691 C C . SER A 1 92 ? -10.600 10.004 31.708 1.00 47.41 92 SER A C 1
ATOM 693 O O . SER A 1 92 ? -9.536 10.064 32.328 1.00 47.41 92 SER A O 1
ATOM 695 N N . LEU A 1 93 ? -11.039 11.015 30.950 1.00 41.81 93 LEU A N 1
ATOM 696 C CA . LEU A 1 93 ? -10.363 12.305 30.714 1.00 41.81 93 LEU A CA 1
ATOM 697 C C . LEU A 1 93 ? -10.228 13.141 31.988 1.00 41.81 93 LEU A C 1
ATOM 699 O O . LEU A 1 93 ? -9.195 13.764 32.217 1.00 41.81 93 LEU A O 1
ATOM 703 N N . LYS A 1 94 ? -11.253 13.116 32.849 1.00 40.62 94 LYS A N 1
ATOM 704 C CA . LYS A 1 94 ? -11.262 13.826 34.139 1.00 40.62 94 LYS A CA 1
ATOM 705 C C . LYS A 1 94 ? -10.181 13.318 35.108 1.00 40.62 94 LYS A C 1
ATOM 707 O O . LYS A 1 94 ? -9.837 14.023 36.051 1.00 40.62 94 LYS A O 1
ATOM 712 N N . TRP A 1 95 ? -9.637 12.127 34.846 1.00 34.44 95 TRP A N 1
ATOM 713 C CA . TRP A 1 95 ? -8.623 11.450 35.659 1.00 34.44 95 TRP A CA 1
ATOM 714 C C . TRP A 1 95 ? -7.344 11.093 34.875 1.00 34.44 95 TRP A C 1
ATOM 716 O O . TRP A 1 95 ? -6.505 10.359 35.387 1.00 34.44 95 TRP A O 1
ATOM 726 N N . GLY A 1 96 ? -7.172 11.621 33.654 1.00 31.84 96 GLY A N 1
ATOM 727 C CA . GLY A 1 96 ? -5.935 11.490 32.870 1.00 31.84 96 GLY A CA 1
ATOM 728 C C . GLY A 1 96 ? -5.729 10.163 32.128 1.00 31.84 96 GLY A C 1
ATOM 729 O O . GLY A 1 96 ? -4.595 9.842 31.787 1.00 31.84 96 GLY A O 1
ATOM 730 N N . SER A 1 97 ? -6.778 9.378 31.861 1.00 42.88 97 SER A N 1
ATOM 731 C CA . SER A 1 97 ? -6.630 8.099 31.143 1.00 42.88 97 SER A CA 1
ATOM 732 C C . SER A 1 97 ? -6.823 8.212 29.623 1.00 42.88 97 SER A C 1
ATOM 734 O O . SER A 1 97 ? -7.630 8.994 29.118 1.00 42.88 97 SER A O 1
ATOM 736 N N . LEU A 1 98 ? -6.027 7.404 28.913 1.00 44.31 98 LEU A N 1
ATOM 737 C CA . LEU A 1 98 ? -5.688 7.475 27.488 1.00 44.31 98 LEU A CA 1
ATOM 738 C C . LEU A 1 98 ? -6.877 7.461 26.511 1.00 44.31 98 LEU A C 1
ATOM 740 O O . LEU A 1 98 ? -6.757 8.041 25.441 1.00 44.31 98 LEU A O 1
ATOM 744 N N . SER A 1 99 ? -8.012 6.848 26.848 1.00 39.56 99 SER A N 1
ATOM 745 C CA . SER A 1 99 ? -9.039 6.424 25.880 1.00 39.56 99 SER A CA 1
ATOM 746 C C . SER A 1 99 ? -9.751 7.549 25.112 1.00 39.56 99 SER A C 1
ATOM 748 O O . SER A 1 99 ? -10.015 7.418 23.920 1.00 39.56 99 SER A O 1
ATOM 750 N N . ALA A 1 100 ? -10.003 8.692 25.747 1.00 38.00 100 ALA A N 1
ATOM 751 C CA . ALA A 1 100 ? -10.731 9.806 25.132 1.00 38.00 100 ALA A CA 1
ATOM 752 C C . ALA A 1 100 ? -9.865 10.727 24.267 1.00 38.00 100 ALA A C 1
ATOM 754 O O . ALA A 1 100 ? -10.357 11.364 23.343 1.00 38.00 100 ALA A O 1
ATOM 755 N N . LEU A 1 101 ? -8.562 10.760 24.546 1.00 44.31 101 LEU A N 1
ATOM 756 C CA . LEU A 1 101 ? -7.579 11.444 23.712 1.00 44.31 101 LEU A CA 1
ATOM 757 C C . LEU A 1 101 ? -7.334 10.695 22.393 1.00 44.31 101 LEU A C 1
ATOM 759 O O . LEU A 1 101 ? -6.631 11.229 21.549 1.00 44.31 101 LEU A O 1
ATOM 763 N N . ARG A 1 102 ? -7.878 9.481 22.201 1.00 56.03 102 ARG A N 1
ATOM 764 C CA . ARG A 1 102 ? -7.600 8.628 21.030 1.00 56.03 102 ARG A CA 1
ATOM 765 C C . ARG A 1 102 ? -8.479 8.945 19.818 1.00 56.03 102 ARG A C 1
ATOM 767 O O . ARG A 1 102 ? -7.966 8.914 18.710 1.00 56.03 102 ARG A O 1
ATOM 774 N N . ARG A 1 103 ? -9.769 9.268 19.989 1.00 53.50 103 ARG A N 1
ATOM 775 C CA . ARG A 1 103 ? -10.699 9.487 18.859 1.00 53.50 103 ARG A CA 1
ATOM 776 C C . ARG A 1 103 ? -10.451 10.805 18.131 1.00 53.50 103 ARG A C 1
ATOM 778 O O . ARG A 1 103 ? -10.103 10.770 16.956 1.00 53.50 103 ARG A O 1
ATOM 785 N N . ASP A 1 104 ? -10.571 11.933 18.836 1.00 54.53 104 ASP A N 1
ATOM 786 C CA . ASP A 1 104 ? -10.316 13.256 18.250 1.00 54.53 104 ASP A CA 1
ATOM 787 C C . ASP A 1 104 ? -8.902 13.318 17.680 1.00 54.53 104 ASP A C 1
ATOM 789 O O . ASP A 1 104 ? -8.702 13.864 16.606 1.00 54.53 104 ASP A O 1
ATOM 793 N N . ARG A 1 105 ? -7.931 12.673 18.340 1.00 62.19 105 ARG A N 1
ATOM 794 C CA . ARG A 1 105 ? -6.558 12.609 17.844 1.00 62.19 105 ARG A CA 1
ATOM 795 C C . ARG A 1 105 ? -6.430 11.769 16.579 1.00 62.19 105 ARG A C 1
ATOM 797 O O . ARG A 1 105 ? -5.693 12.201 15.718 1.00 62.19 105 ARG A O 1
ATOM 804 N N . ILE A 1 106 ? -7.106 10.626 16.427 1.00 66.19 106 ILE A N 1
ATOM 805 C CA . ILE A 1 106 ? -7.035 9.829 15.184 1.00 66.19 106 ILE A CA 1
ATOM 806 C C . ILE A 1 106 ? -7.781 10.530 14.041 1.00 66.19 106 ILE A C 1
ATOM 808 O O . ILE A 1 106 ? -7.257 10.584 12.934 1.00 66.19 106 ILE A O 1
ATOM 812 N N . GLU A 1 107 ? -8.967 11.096 14.286 1.00 66.50 107 GLU A N 1
ATOM 813 C CA . GLU A 1 107 ? -9.725 11.817 13.252 1.00 66.50 107 GLU A CA 1
ATOM 814 C C . GLU A 1 107 ? -9.024 13.120 12.826 1.00 66.50 107 GLU A C 1
ATOM 816 O O . GLU A 1 107 ? -8.913 13.379 11.626 1.00 66.50 107 GLU A O 1
ATOM 821 N N . GLN A 1 108 ? -8.496 13.904 13.779 1.00 68.50 108 GLN A N 1
ATOM 822 C CA . GLN A 1 108 ? -7.680 15.092 13.490 1.00 68.50 108 GLN A CA 1
ATOM 823 C C . GLN A 1 108 ? -6.372 14.703 12.807 1.00 68.50 108 GLN A C 1
ATOM 825 O O . GLN A 1 108 ? -6.052 15.272 11.770 1.00 68.50 108 GLN A O 1
ATOM 830 N N . PHE A 1 109 ? -5.659 13.697 13.326 1.00 72.62 109 PHE A N 1
ATOM 831 C CA . PHE A 1 109 ? -4.418 13.213 12.723 1.00 72.62 109 PHE A CA 1
ATOM 832 C C . PHE A 1 109 ? -4.644 12.766 11.285 1.00 72.62 109 PHE A C 1
ATOM 834 O O . PHE A 1 109 ? -3.869 13.149 10.424 1.00 72.62 109 PHE A O 1
ATOM 841 N N . ARG A 1 110 ? -5.720 12.028 10.995 1.00 76.00 110 ARG A N 1
ATOM 842 C CA . ARG A 1 110 ? -6.043 11.588 9.635 1.00 76.00 110 ARG A CA 1
ATOM 843 C C . ARG A 1 110 ? -6.169 12.770 8.671 1.00 76.00 110 ARG A C 1
ATOM 845 O O . ARG A 1 110 ? -5.432 12.826 7.693 1.00 76.00 110 ARG A O 1
ATOM 852 N N . GLY A 1 111 ? -7.026 13.745 8.982 1.00 75.12 111 GLY A N 1
ATOM 853 C CA . GLY A 1 111 ? -7.214 14.921 8.123 1.00 75.12 111 GLY A CA 1
ATOM 854 C C . GLY A 1 111 ? -5.965 15.809 8.024 1.00 75.12 111 GLY A C 1
ATOM 855 O O . GLY A 1 111 ? -5.606 16.268 6.942 1.00 75.12 111 GLY A O 1
ATOM 856 N N . GLU A 1 112 ? -5.254 16.023 9.133 1.00 79.50 112 GLU A N 1
ATOM 857 C CA . GLU A 1 112 ? -3.995 16.779 9.149 1.00 79.50 112 GLU A CA 1
ATOM 858 C C . GLU A 1 112 ? -2.889 16.069 8.361 1.00 79.50 112 GLU A C 1
ATOM 860 O O . GLU A 1 112 ? -2.074 16.724 7.704 1.00 79.50 112 GLU A O 1
ATOM 865 N N . LYS A 1 113 ? -2.853 14.735 8.391 1.00 81.19 113 LYS A N 1
ATOM 866 C CA . LYS A 1 113 ? -1.892 13.932 7.637 1.00 81.19 113 LYS A CA 1
ATOM 867 C C . LYS A 1 113 ? -2.189 13.889 6.156 1.00 81.19 113 LYS A C 1
ATOM 869 O O . LYS A 1 113 ? -1.251 14.060 5.388 1.00 81.19 113 LYS A O 1
ATOM 874 N N . GLU A 1 114 ? -3.440 13.759 5.733 1.00 82.62 114 GLU A N 1
ATOM 875 C CA . GLU A 1 114 ? -3.803 13.859 4.309 1.00 82.62 114 GLU A CA 1
ATOM 876 C C . GLU A 1 114 ? -3.379 15.208 3.700 1.00 82.62 114 GLU A C 1
ATOM 878 O O . GLU A 1 114 ? -2.919 15.272 2.560 1.00 82.62 114 GLU A O 1
ATOM 883 N N . VAL A 1 115 ? -3.450 16.295 4.476 1.00 79.56 115 VAL A N 1
ATOM 884 C CA . VAL A 1 115 ? -2.987 17.618 4.030 1.00 79.56 115 VAL A CA 1
ATOM 885 C C . VAL A 1 115 ? -1.461 17.735 4.082 1.00 79.56 115 VAL A C 1
ATOM 887 O O . VAL A 1 115 ? -0.840 18.177 3.116 1.00 79.56 115 VAL A O 1
ATOM 890 N N . SER A 1 116 ? -0.834 17.360 5.200 1.00 78.88 116 SER A N 1
ATOM 891 C CA . SER A 1 116 ? 0.611 17.547 5.407 1.00 78.88 116 SER A CA 1
ATOM 892 C C . SER A 1 116 ? 1.494 16.590 4.601 1.00 78.88 116 SER A C 1
ATOM 894 O O . SER A 1 116 ? 2.632 16.945 4.303 1.00 78.88 116 SER A O 1
ATOM 896 N N . SER A 1 117 ? 0.979 15.419 4.214 1.00 77.75 117 SER A N 1
ATOM 897 C CA . SER A 1 117 ? 1.658 14.458 3.327 1.00 77.75 117 SER A CA 1
ATOM 898 C C . SER A 1 117 ? 1.621 14.851 1.849 1.00 77.75 117 SER A C 1
ATOM 900 O O . SER A 1 117 ? 2.315 14.238 1.051 1.00 77.75 117 SER A O 1
ATOM 902 N N . GLY A 1 118 ? 0.827 15.861 1.477 1.00 83.12 118 GLY A N 1
ATOM 903 C CA . GLY A 1 118 ? 0.632 16.248 0.080 1.00 83.12 118 GLY A CA 1
ATOM 904 C C . GLY A 1 118 ? -0.479 15.480 -0.638 1.00 83.12 118 GLY A C 1
ATOM 905 O O . GLY A 1 118 ? -0.894 15.935 -1.701 1.00 83.12 118 GLY A O 1
ATOM 906 N N . LEU A 1 119 ? -1.044 14.424 -0.034 1.00 87.75 119 LEU A N 1
ATOM 907 C CA . LEU A 1 119 ? -2.069 13.568 -0.644 1.00 87.75 119 LEU A CA 1
ATOM 908 C C . LEU A 1 119 ? -3.261 14.335 -1.211 1.00 87.75 119 LEU A C 1
ATOM 910 O O . LEU A 1 119 ? -3.704 14.044 -2.317 1.00 87.75 119 LEU A O 1
ATOM 914 N N . GLU A 1 120 ? -3.775 15.330 -0.486 1.00 87.62 120 GLU A N 1
ATOM 915 C CA . GLU A 1 120 ? -4.914 16.115 -0.978 1.00 87.62 120 GLU A CA 1
ATOM 916 C C . GLU A 1 120 ? -4.560 16.925 -2.233 1.00 87.62 120 GLU A C 1
ATOM 918 O O . GLU A 1 120 ? -5.359 17.033 -3.165 1.00 87.62 120 GLU A O 1
ATOM 923 N N . LYS A 1 121 ? -3.339 17.462 -2.287 1.00 89.25 121 LYS A N 1
ATOM 924 C CA . LYS A 1 121 ? -2.855 18.207 -3.450 1.00 89.25 121 LYS A CA 1
ATOM 925 C C . LYS A 1 121 ? -2.584 17.265 -4.624 1.00 89.25 121 LYS A C 1
ATOM 927 O O . LYS A 1 121 ? -2.971 17.566 -5.749 1.00 89.25 121 LYS A O 1
ATOM 932 N N . THR A 1 122 ? -1.980 16.109 -4.366 1.00 90.25 122 THR A N 1
ATOM 933 C CA . THR A 1 122 ? -1.751 15.070 -5.375 1.00 90.25 122 THR A CA 1
ATOM 934 C C . THR A 1 122 ? -3.078 14.536 -5.924 1.00 90.25 122 THR A C 1
ATOM 936 O O . THR A 1 122 ? -3.205 14.334 -7.131 1.00 90.25 122 THR A O 1
ATOM 939 N N . ALA A 1 123 ? -4.110 14.408 -5.081 1.00 92.12 123 ALA A N 1
ATOM 940 C CA . ALA A 1 123 ? -5.468 14.068 -5.499 1.00 92.12 123 ALA A CA 1
ATOM 941 C C . ALA A 1 123 ? -6.077 15.132 -6.421 1.00 92.12 123 ALA A C 1
ATOM 943 O O . ALA A 1 123 ? -6.667 14.789 -7.446 1.00 92.12 123 ALA A O 1
ATOM 944 N N . GLU A 1 124 ? -5.916 16.418 -6.099 1.00 92.44 124 GLU A N 1
ATOM 945 C CA . GLU A 1 124 ? -6.353 17.521 -6.962 1.00 92.44 124 GLU A CA 1
ATOM 946 C C . GLU A 1 124 ? -5.644 17.488 -8.326 1.00 92.44 124 GLU A C 1
ATOM 948 O O . GLU A 1 124 ? -6.302 17.538 -9.369 1.00 92.44 124 GLU A O 1
ATOM 953 N N . GLU A 1 125 ? -4.316 17.341 -8.334 1.00 90.69 125 GLU A N 1
ATOM 954 C CA . GLU A 1 125 ? -3.516 17.251 -9.560 1.00 90.69 125 GLU A CA 1
ATOM 955 C C . GLU A 1 125 ? -3.912 16.027 -10.398 1.00 90.69 125 GLU A C 1
ATOM 957 O O . GLU A 1 125 ? -4.068 16.130 -11.620 1.00 90.69 125 GLU A O 1
ATOM 962 N N . PHE A 1 126 ? -4.165 14.887 -9.754 1.00 92.50 126 PHE A N 1
ATOM 963 C CA . PHE A 1 126 ? -4.655 13.685 -10.415 1.00 92.50 126 PHE A CA 1
ATOM 964 C C . PHE A 1 126 ? -6.044 13.907 -11.021 1.00 92.50 126 PHE A C 1
ATOM 966 O O . PHE A 1 126 ? -6.246 13.646 -12.205 1.00 92.50 126 PHE A O 1
ATOM 973 N N . ILE A 1 127 ? -7.014 14.449 -10.286 1.00 91.94 127 ILE A N 1
ATOM 974 C CA . ILE A 1 127 ? -8.347 14.748 -10.842 1.00 91.94 127 ILE A CA 1
ATOM 975 C C . ILE A 1 127 ? -8.236 15.729 -12.021 1.00 91.94 127 ILE A C 1
ATOM 977 O O . ILE A 1 127 ? -8.930 15.571 -13.026 1.00 91.94 127 ILE A O 1
ATOM 981 N N . GLY A 1 128 ? -7.315 16.692 -11.937 1.00 89.62 128 GLY A N 1
ATOM 982 C CA . GLY A 1 128 ? -7.016 17.664 -12.989 1.00 89.62 128 GLY A CA 1
ATOM 983 C C . GLY A 1 128 ? -6.356 17.093 -14.251 1.00 89.62 128 GLY A C 1
ATOM 984 O O . GLY A 1 128 ? -6.153 17.836 -15.211 1.00 89.62 128 GLY A O 1
ATOM 985 N N . GLY A 1 129 ? -6.033 15.797 -14.289 1.00 86.75 129 GLY A N 1
ATOM 986 C CA . GLY A 1 129 ? -5.394 15.152 -15.442 1.00 86.75 129 GLY A CA 1
ATOM 987 C C . GLY A 1 129 ? -3.865 15.126 -15.388 1.00 86.75 129 GLY A C 1
ATOM 988 O O . GLY A 1 129 ? -3.238 14.769 -16.384 1.00 86.75 129 GLY A O 1
ATOM 989 N N . GLY A 1 130 ? -3.263 15.491 -14.254 1.00 87.25 130 GLY A N 1
ATOM 990 C CA . GLY A 1 130 ? -1.820 15.430 -14.036 1.00 87.25 130 GLY A CA 1
ATOM 991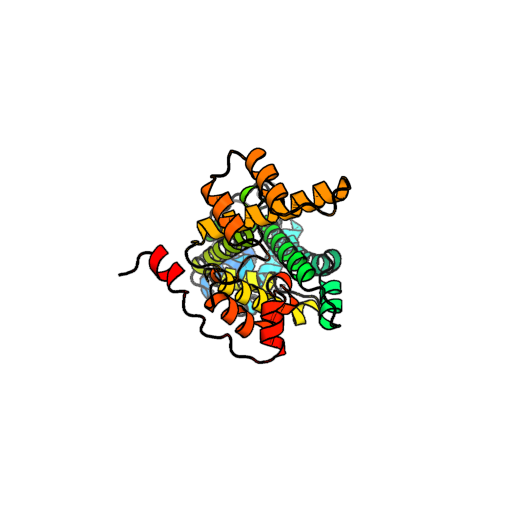 C C . GLY A 1 130 ? -1.271 14.000 -14.053 1.00 87.25 130 GLY A C 1
ATOM 992 O O . GLY A 1 130 ? -1.973 13.037 -13.722 1.00 87.25 130 GLY A O 1
ATOM 993 N N . ASP A 1 131 ? 0.003 13.876 -14.429 1.00 86.94 131 ASP A N 1
ATOM 994 C CA . ASP A 1 131 ? 0.761 12.617 -14.444 1.00 86.94 131 ASP A CA 1
ATOM 995 C C . ASP A 1 131 ? 1.478 12.402 -13.103 1.00 86.94 131 ASP A C 1
ATOM 997 O O . ASP A 1 131 ? 2.700 12.463 -12.998 1.00 86.94 131 ASP A O 1
ATOM 1001 N N . VAL A 1 132 ? 0.680 12.244 -12.044 1.00 89.00 132 VAL A N 1
ATOM 1002 C CA . VAL A 1 132 ? 1.160 12.134 -10.654 1.00 89.00 132 VAL A CA 1
ATOM 1003 C C . VAL A 1 132 ? 0.931 10.752 -10.047 1.00 89.00 132 VAL A C 1
ATOM 1005 O O . VAL A 1 132 ? 1.205 10.546 -8.871 1.00 89.00 132 VAL A O 1
ATOM 1008 N N . GLY A 1 133 ? 0.445 9.780 -10.824 1.00 86.19 133 GLY A N 1
ATOM 1009 C CA . GLY A 1 133 ? -0.015 8.495 -10.287 1.00 86.19 133 GLY A CA 1
ATOM 1010 C C . GLY A 1 133 ? 1.062 7.700 -9.542 1.00 86.19 133 GLY A C 1
ATOM 1011 O O . GLY A 1 133 ? 0.769 7.144 -8.489 1.00 86.19 133 GLY A O 1
ATOM 1012 N N . VAL A 1 134 ? 2.313 7.705 -10.017 1.00 81.94 134 VAL A N 1
ATOM 1013 C CA . VAL A 1 134 ? 3.430 7.029 -9.324 1.00 81.94 134 VAL A CA 1
ATOM 1014 C C . VAL A 1 134 ? 3.679 7.642 -7.944 1.00 81.94 134 VAL A C 1
ATOM 1016 O O . VAL A 1 134 ? 3.791 6.920 -6.955 1.00 81.94 134 VAL A O 1
ATOM 1019 N N . VAL A 1 135 ? 3.733 8.976 -7.873 1.00 86.25 135 VAL A N 1
ATOM 1020 C CA . VAL A 1 135 ? 3.911 9.717 -6.614 1.00 86.25 135 VAL A CA 1
ATOM 1021 C C . VAL A 1 135 ? 2.723 9.471 -5.690 1.00 86.25 135 VAL A C 1
ATOM 1023 O O . VAL A 1 135 ? 2.910 9.222 -4.505 1.00 86.25 135 VAL A O 1
ATOM 1026 N N . PHE A 1 136 ? 1.514 9.439 -6.248 1.00 89.62 136 PHE A N 1
ATOM 1027 C CA . PHE A 1 136 ? 0.283 9.251 -5.494 1.00 89.62 136 PHE A CA 1
ATOM 1028 C C . PHE A 1 136 ? 0.219 7.883 -4.804 1.00 89.62 136 PHE A C 1
ATOM 1030 O O . PHE A 1 136 ? -0.083 7.810 -3.616 1.00 89.62 136 PHE A O 1
ATOM 1037 N N . ILE A 1 137 ? 0.571 6.796 -5.502 1.00 85.69 137 ILE A N 1
ATOM 1038 C CA . ILE A 1 137 ? 0.700 5.475 -4.860 1.00 85.69 137 ILE A CA 1
ATOM 1039 C C . ILE A 1 137 ? 1.758 5.519 -3.756 1.00 85.69 137 ILE A C 1
ATOM 1041 O O . ILE A 1 137 ? 1.564 4.936 -2.690 1.00 85.69 137 ILE A O 1
ATOM 1045 N N . GLY A 1 138 ? 2.855 6.234 -4.011 1.00 82.62 138 GLY A N 1
ATOM 1046 C CA . GLY A 1 138 ? 3.911 6.496 -3.046 1.00 82.62 138 GLY A CA 1
ATOM 1047 C C . GLY A 1 138 ? 3.366 7.029 -1.717 1.00 82.62 138 GLY A C 1
ATOM 1048 O O . GLY A 1 138 ? 3.442 6.364 -0.681 1.00 82.62 138 GLY A O 1
ATOM 1049 N N . GLU A 1 139 ? 2.763 8.210 -1.792 1.00 86.62 139 GLU A N 1
ATOM 1050 C CA . GLU A 1 139 ? 2.201 8.949 -0.660 1.00 86.62 139 GLU A CA 1
ATOM 1051 C C . GLU A 1 139 ? 1.044 8.197 0.015 1.00 86.62 139 GLU A C 1
ATOM 1053 O O . GLU A 1 139 ? 0.920 8.221 1.239 1.00 86.62 139 GLU A O 1
ATOM 1058 N N . TRP A 1 140 ? 0.209 7.493 -0.759 1.00 87.06 140 TRP A N 1
ATOM 1059 C CA . TRP A 1 140 ? -0.937 6.754 -0.224 1.00 87.06 140 TRP A CA 1
ATOM 1060 C C . TRP A 1 140 ? -0.492 5.596 0.665 1.00 87.06 140 TRP A C 1
ATOM 1062 O O . TRP A 1 140 ? -0.998 5.427 1.775 1.00 87.06 140 TRP A O 1
ATOM 1072 N N . LEU A 1 141 ? 0.482 4.811 0.202 1.00 81.94 141 LEU A N 1
ATOM 1073 C CA . LEU A 1 141 ? 1.016 3.692 0.976 1.00 81.94 141 LEU A CA 1
ATOM 1074 C C . LEU A 1 141 ? 1.715 4.172 2.255 1.00 81.94 141 LEU A C 1
ATOM 1076 O O . LEU A 1 141 ? 1.548 3.554 3.306 1.00 81.94 141 LEU A O 1
ATOM 1080 N N . ASP A 1 142 ? 2.438 5.292 2.185 1.00 83.75 142 ASP A N 1
ATOM 1081 C CA . ASP A 1 142 ? 3.094 5.885 3.353 1.00 83.75 142 ASP A CA 1
ATOM 1082 C C . ASP A 1 142 ? 2.053 6.390 4.372 1.00 83.75 142 ASP A C 1
ATOM 1084 O O . ASP A 1 142 ? 2.178 6.142 5.573 1.00 83.75 142 ASP A O 1
ATOM 1088 N N . HIS A 1 143 ? 0.955 6.991 3.908 1.00 85.88 143 HIS A N 1
ATOM 1089 C CA . HIS A 1 143 ? -0.163 7.379 4.769 1.00 85.88 143 HIS A CA 1
ATOM 1090 C C . HIS A 1 143 ? -0.836 6.179 5.454 1.00 85.88 143 HIS A C 1
ATOM 1092 O O . HIS A 1 143 ? -1.085 6.221 6.660 1.00 85.88 143 HIS A O 1
ATOM 1098 N N . GLN A 1 144 ? -1.087 5.085 4.728 1.00 83.00 144 GLN A N 1
ATOM 1099 C CA . GLN A 1 144 ? -1.648 3.856 5.307 1.00 83.00 144 GLN A CA 1
ATOM 1100 C C . GLN A 1 144 ? -0.719 3.255 6.381 1.00 83.00 144 GLN A C 1
ATOM 1102 O O . GLN A 1 144 ? -1.177 2.821 7.449 1.00 83.00 144 GLN A O 1
ATOM 1107 N N . ALA A 1 145 ? 0.598 3.286 6.149 1.00 82.56 145 ALA A N 1
ATOM 1108 C CA . ALA A 1 145 ? 1.596 2.876 7.133 1.00 82.56 145 ALA A CA 1
ATOM 1109 C C . ALA A 1 145 ? 1.525 3.725 8.414 1.00 82.56 145 ALA A C 1
ATOM 1111 O O . ALA A 1 145 ? 1.430 3.173 9.514 1.00 82.56 145 ALA A O 1
ATOM 1112 N N . GLU A 1 146 ? 1.486 5.053 8.280 1.00 82.56 146 GLU A N 1
ATOM 1113 C CA . GLU A 1 146 ? 1.377 5.973 9.417 1.00 82.56 146 GLU A CA 1
ATOM 1114 C C . GLU A 1 146 ? 0.064 5.792 10.192 1.00 82.56 146 GLU A C 1
ATOM 1116 O O . GLU A 1 146 ? 0.074 5.743 11.423 1.00 82.56 146 GLU A O 1
ATOM 1121 N N . MET A 1 147 ? -1.066 5.646 9.494 1.00 84.00 147 MET A N 1
ATOM 1122 C CA . MET A 1 147 ? -2.377 5.468 10.126 1.00 84.00 147 MET A CA 1
ATOM 1123 C C . MET A 1 147 ? -2.427 4.202 10.979 1.00 84.00 147 MET A C 1
ATOM 1125 O O . MET A 1 147 ? -2.843 4.244 12.138 1.00 84.00 147 MET A O 1
ATOM 1129 N N . SER A 1 148 ? -1.954 3.080 10.439 1.00 82.88 148 SER A N 1
ATOM 1130 C CA . SER A 1 148 ? -1.889 1.819 11.185 1.00 82.88 148 SER A CA 1
ATOM 1131 C C . SER A 1 148 ? -0.953 1.891 12.403 1.00 82.88 148 SER A C 1
ATOM 1133 O O . SER A 1 148 ? -1.312 1.396 13.475 1.00 82.88 148 SER A O 1
ATOM 1135 N N . ALA A 1 149 ? 0.195 2.572 12.281 1.00 79.88 149 ALA A N 1
ATOM 1136 C CA . ALA A 1 149 ? 1.119 2.804 13.390 1.00 79.88 149 ALA A CA 1
ATOM 1137 C C . ALA A 1 149 ? 0.457 3.626 14.499 1.00 79.88 149 ALA A C 1
ATOM 1139 O O . ALA A 1 149 ? 0.518 3.257 15.668 1.00 79.88 149 ALA A O 1
AT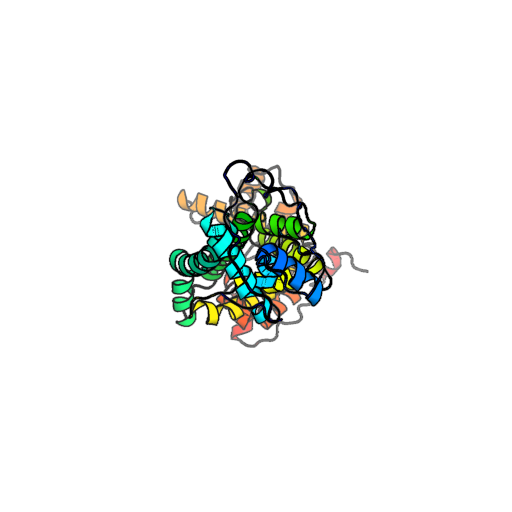OM 1140 N N . VAL A 1 150 ? -0.227 4.716 14.140 1.00 79.88 150 VAL A N 1
ATOM 1141 C CA . VAL A 1 150 ? -0.895 5.598 15.103 1.00 79.88 150 VAL A CA 1
ATOM 1142 C C . VAL A 1 150 ? -2.081 4.923 15.778 1.00 79.88 150 VAL A C 1
ATOM 1144 O O . VAL A 1 150 ? -2.293 5.137 16.972 1.00 79.88 150 VAL A O 1
ATOM 1147 N N . ILE A 1 151 ? -2.849 4.100 15.063 1.00 77.31 151 ILE A N 1
ATOM 1148 C CA . ILE A 1 151 ? -3.933 3.318 15.669 1.00 77.31 151 ILE A CA 1
ATOM 1149 C C . ILE A 1 151 ? -3.354 2.346 16.704 1.00 77.31 151 ILE A C 1
ATOM 1151 O O . ILE A 1 151 ? -3.794 2.361 17.854 1.00 77.31 151 ILE A O 1
ATOM 1155 N N . SER A 1 152 ? -2.335 1.567 16.329 1.00 77.62 152 SER A N 1
ATOM 1156 C CA . SER A 1 152 ? -1.676 0.618 17.236 1.00 77.62 152 SER A CA 1
ATOM 1157 C C . SER A 1 152 ? -1.044 1.321 18.445 1.00 77.62 152 SER A C 1
ATOM 1159 O O . SER A 1 152 ? -1.368 1.008 19.592 1.00 77.62 152 SER A O 1
ATOM 1161 N N . PHE A 1 153 ? -0.237 2.360 18.208 1.00 73.31 153 PHE A N 1
ATOM 1162 C CA . PHE A 1 153 ? 0.419 3.147 19.252 1.00 73.31 153 PHE A CA 1
ATOM 1163 C C . PHE A 1 153 ? -0.579 3.798 20.211 1.00 73.31 153 PHE A C 1
ATOM 1165 O O . PHE A 1 153 ? -0.374 3.802 21.420 1.00 73.31 153 PHE A O 1
ATOM 1172 N N . ASN A 1 154 ? -1.694 4.337 19.714 1.00 69.75 154 ASN A N 1
ATOM 1173 C CA . ASN A 1 154 ? -2.695 4.921 20.602 1.00 69.75 154 ASN A CA 1
ATOM 1174 C C . ASN A 1 154 ? -3.287 3.877 21.555 1.00 69.75 154 ASN A C 1
ATOM 1176 O O . ASN A 1 154 ? -3.603 4.229 22.694 1.00 69.75 154 ASN A O 1
ATOM 1180 N N . LEU A 1 155 ? -3.440 2.623 21.121 1.00 68.00 155 LEU A N 1
ATOM 1181 C CA . LEU A 1 155 ? -4.001 1.545 21.933 1.00 68.00 155 LEU A CA 1
ATOM 1182 C C . LEU A 1 155 ? -2.999 0.997 22.950 1.00 68.00 155 LEU A C 1
ATOM 1184 O O . LEU A 1 155 ? -3.316 0.966 24.146 1.00 68.00 155 LEU A O 1
ATOM 1188 N N . PHE A 1 156 ? -1.813 0.621 22.480 1.00 69.25 156 PHE A N 1
ATOM 1189 C CA . PHE A 1 156 ? -0.816 -0.103 23.266 1.00 69.25 156 PHE A CA 1
ATOM 1190 C C . PHE A 1 156 ? 0.251 0.818 23.883 1.00 69.25 156 PHE A C 1
ATOM 1192 O O . PHE A 1 156 ? 0.733 0.549 24.976 1.00 69.25 156 PHE A O 1
ATOM 1199 N N . GLY A 1 157 ? 0.540 1.975 23.289 1.00 66.38 157 GLY A N 1
ATOM 1200 C CA . GLY A 1 157 ? 1.657 2.836 23.698 1.00 66.38 157 GLY A CA 1
ATOM 1201 C C . GLY A 1 157 ? 3.016 2.187 23.419 1.00 66.38 157 GLY A C 1
ATOM 1202 O O . GLY A 1 157 ? 3.095 1.235 22.649 1.00 66.38 157 GLY A O 1
ATOM 1203 N N . ASP A 1 158 ? 4.076 2.698 24.050 1.00 60.62 158 ASP A N 1
ATOM 1204 C CA . ASP A 1 158 ? 5.444 2.182 23.860 1.00 60.62 158 ASP A CA 1
ATOM 1205 C C . ASP A 1 158 ? 5.726 0.882 24.641 1.00 60.62 158 ASP A C 1
ATOM 1207 O O . ASP A 1 158 ? 6.504 0.045 24.192 1.00 60.62 158 ASP A O 1
ATOM 1211 N N . ASP A 1 159 ? 5.088 0.692 25.804 1.00 57.44 159 ASP A N 1
ATOM 1212 C CA . ASP A 1 159 ? 5.517 -0.317 26.791 1.00 57.44 159 ASP A CA 1
ATOM 1213 C C . ASP A 1 159 ? 4.537 -1.487 26.991 1.00 57.44 159 ASP A C 1
ATOM 1215 O O . ASP A 1 159 ? 4.839 -2.445 27.708 1.00 57.44 159 ASP A O 1
ATOM 1219 N N . ARG A 1 160 ? 3.329 -1.418 26.422 1.00 63.03 160 ARG A N 1
ATOM 1220 C CA . ARG A 1 160 ? 2.260 -2.390 26.694 1.00 63.03 160 ARG A CA 1
ATOM 1221 C C . ARG A 1 160 ? 2.208 -3.417 25.570 1.00 63.03 160 ARG A C 1
ATOM 1223 O O . ARG A 1 160 ? 1.966 -3.065 24.424 1.00 63.03 160 ARG A O 1
ATOM 1230 N N . GLN A 1 161 ? 2.421 -4.689 25.898 1.00 75.00 161 GLN A N 1
ATOM 1231 C CA . GLN A 1 161 ? 2.224 -5.779 24.942 1.00 75.00 161 GLN A CA 1
ATOM 1232 C C . GLN A 1 161 ? 0.772 -6.235 24.959 1.00 75.00 161 GLN A C 1
ATOM 1234 O O . GLN A 1 161 ? 0.180 -6.357 26.031 1.00 75.00 161 GLN A O 1
ATOM 1239 N N . ALA A 1 162 ? 0.217 -6.502 23.781 1.00 79.69 162 ALA A N 1
ATOM 1240 C CA . ALA A 1 162 ? -1.120 -7.054 23.675 1.00 79.69 162 ALA A CA 1
ATOM 1241 C C . ALA A 1 162 ? -1.196 -8.462 24.283 1.00 79.69 162 ALA A C 1
ATOM 1243 O O . ALA A 1 162 ? -0.362 -9.333 24.005 1.00 79.69 162 ALA A O 1
ATOM 1244 N N . GLU A 1 163 ? -2.223 -8.711 25.088 1.00 81.62 163 GLU A N 1
ATOM 1245 C CA . GLU A 1 163 ? -2.428 -9.991 25.761 1.00 81.62 163 GLU A CA 1
ATOM 1246 C C . GLU A 1 163 ? -3.402 -10.881 24.980 1.00 81.62 163 GLU A C 1
ATOM 1248 O O . GLU A 1 163 ? -3.184 -12.099 24.873 1.00 81.62 163 GLU A O 1
ATOM 1253 N N . THR A 1 164 ? -4.424 -10.276 24.364 1.00 83.69 164 THR A N 1
ATOM 1254 C CA . THR A 1 164 ? -5.482 -10.993 23.638 1.00 83.69 164 THR A CA 1
ATOM 1255 C C . THR A 1 164 ? -5.066 -11.376 22.211 1.00 83.69 164 THR A C 1
ATOM 1257 O O . THR A 1 164 ? -4.197 -10.724 21.622 1.00 83.69 164 THR A O 1
ATOM 1260 N N . PRO A 1 165 ? -5.637 -12.446 21.617 1.00 87.19 165 PRO A N 1
ATOM 1261 C CA . PRO A 1 165 ? -5.394 -12.790 20.214 1.00 87.19 165 PRO A CA 1
ATOM 1262 C C . PRO A 1 165 ? -5.696 -11.635 19.250 1.00 87.19 165 PRO A C 1
ATOM 1264 O O . PRO A 1 165 ? -4.928 -11.396 18.319 1.00 87.19 165 PRO A O 1
ATOM 1267 N N . GLU A 1 166 ? -6.777 -10.897 19.500 1.00 84.62 166 GLU A N 1
ATOM 1268 C CA . GLU A 1 166 ? -7.207 -9.748 18.705 1.00 84.62 166 GLU A CA 1
ATOM 1269 C C . GLU A 1 166 ? -6.225 -8.584 18.851 1.00 84.62 166 GLU A C 1
ATOM 1271 O O . GLU A 1 166 ? -5.793 -8.003 17.854 1.00 84.62 166 GLU A O 1
ATOM 1276 N N . GLY A 1 167 ? -5.819 -8.276 20.087 1.00 82.88 167 GLY A N 1
ATOM 1277 C CA . GLY A 1 167 ? -4.840 -7.231 20.360 1.00 82.88 167 GLY A CA 1
ATOM 1278 C C . GLY A 1 167 ? -3.483 -7.534 19.726 1.00 82.88 167 GLY A C 1
ATOM 1279 O O . GLY A 1 167 ? -2.883 -6.651 19.120 1.00 82.88 167 GLY A O 1
ATOM 1280 N N . LYS A 1 168 ? -3.022 -8.791 19.780 1.00 89.44 168 LYS A N 1
ATOM 1281 C CA . LYS A 1 168 ? -1.767 -9.224 19.138 1.00 89.44 168 LYS A CA 1
ATOM 1282 C C . LYS A 1 168 ? -1.823 -9.092 17.623 1.00 89.44 168 LYS A C 1
ATOM 1284 O O . LYS A 1 168 ? -0.844 -8.667 17.018 1.00 89.44 168 LYS A O 1
ATOM 1289 N N . ALA A 1 169 ? -2.955 -9.436 17.010 1.00 89.19 169 ALA A N 1
ATOM 1290 C CA . ALA A 1 169 ? -3.144 -9.265 15.574 1.00 89.19 169 ALA A CA 1
ATOM 1291 C C . ALA A 1 169 ? -3.126 -7.780 15.176 1.00 89.19 169 ALA A C 1
ATOM 1293 O O . ALA A 1 169 ? -2.475 -7.415 14.198 1.00 89.19 169 ALA A O 1
ATOM 1294 N N . LEU A 1 170 ? -3.776 -6.917 15.964 1.00 86.62 170 LEU A N 1
ATOM 1295 C CA . LEU A 1 170 ? -3.761 -5.473 15.738 1.00 86.62 170 LEU A CA 1
ATOM 1296 C C . LEU A 1 170 ? -2.366 -4.863 15.920 1.00 86.62 170 LEU A C 1
ATOM 1298 O O . LEU A 1 170 ? -1.939 -4.053 15.097 1.00 86.62 170 LEU A O 1
ATOM 1302 N N . GLN A 1 171 ? -1.654 -5.266 16.973 1.00 86.44 171 GLN A N 1
ATOM 1303 C CA . GLN A 1 171 ? -0.289 -4.828 17.233 1.00 86.44 171 GLN A CA 1
ATOM 1304 C C . GLN A 1 171 ? 0.638 -5.235 16.079 1.00 86.44 171 GLN A C 1
ATOM 1306 O O . GLN A 1 171 ? 1.309 -4.374 15.516 1.00 86.44 171 GLN A O 1
ATOM 1311 N N . ALA A 1 172 ? 0.592 -6.503 15.655 1.00 89.38 172 ALA A N 1
ATOM 1312 C CA . ALA A 1 172 ? 1.377 -7.002 14.526 1.00 89.38 172 ALA A CA 1
ATOM 1313 C C . ALA A 1 172 ? 1.068 -6.248 13.224 1.00 89.38 172 ALA A C 1
ATOM 1315 O O . ALA A 1 172 ? 1.981 -5.909 12.475 1.00 89.38 172 ALA A O 1
ATOM 1316 N N . TRP A 1 173 ? -0.204 -5.928 12.960 1.00 90.31 173 TRP A N 1
ATOM 1317 C CA . TRP A 1 173 ? -0.562 -5.089 11.817 1.00 90.31 173 TRP A CA 1
ATOM 1318 C C . TRP A 1 173 ? 0.054 -3.696 11.921 1.00 90.31 173 TRP A C 1
ATOM 1320 O O . TRP A 1 173 ? 0.616 -3.227 10.938 1.00 90.31 173 TRP A O 1
ATOM 1330 N N . GLY A 1 174 ? 0.010 -3.043 13.084 1.00 85.75 174 GLY A N 1
ATOM 1331 C CA . GLY A 1 174 ? 0.647 -1.740 13.296 1.00 85.75 174 GLY A CA 1
ATOM 1332 C C . GLY A 1 174 ? 2.176 -1.759 13.195 1.00 85.75 174 GLY A C 1
ATOM 1333 O O . GLY A 1 174 ? 2.759 -0.770 12.764 1.00 85.75 174 GLY A O 1
ATOM 1334 N N . GLU A 1 175 ? 2.821 -2.873 13.539 1.00 89.69 175 GLU A N 1
ATOM 1335 C CA . GLU A 1 175 ? 4.282 -3.038 13.502 1.00 89.69 175 GLU A CA 1
ATOM 1336 C C . GLU A 1 175 ? 4.839 -3.268 12.095 1.00 89.69 175 GLU A C 1
ATOM 1338 O O . GLU A 1 175 ? 6.008 -2.985 11.863 1.00 89.69 175 GLU A O 1
ATOM 1343 N N . VAL A 1 176 ? 4.029 -3.730 11.135 1.00 88.69 176 VAL A N 1
ATOM 1344 C CA . VAL A 1 176 ? 4.479 -3.845 9.741 1.00 88.69 176 VAL A CA 1
ATOM 1345 C C . VAL A 1 176 ? 4.671 -2.450 9.148 1.00 88.69 176 VAL A C 1
ATOM 1347 O O . VAL A 1 176 ? 3.688 -1.772 8.821 1.00 88.69 176 VAL A O 1
ATOM 1350 N N . GLN A 1 177 ? 5.926 -2.036 8.973 1.00 86.25 177 GLN A N 1
ATOM 1351 C CA . GLN A 1 177 ? 6.284 -0.700 8.506 1.00 86.25 177 GLN A CA 1
ATOM 1352 C C . GLN A 1 177 ? 7.145 -0.747 7.239 1.00 86.25 177 GLN A C 1
ATOM 1354 O O . GLN A 1 177 ? 8.033 -1.585 7.132 1.00 86.25 177 GLN A O 1
ATOM 1359 N N . PRO A 1 178 ? 6.951 0.171 6.273 1.00 81.38 178 PRO A N 1
ATOM 1360 C CA . PRO A 1 178 ? 7.674 0.127 5.000 1.00 81.38 178 PRO A CA 1
ATOM 1361 C C . PRO A 1 178 ? 9.186 0.313 5.178 1.00 81.38 178 PRO A C 1
ATOM 1363 O O . PRO A 1 178 ? 9.975 -0.129 4.355 1.00 81.38 178 PRO A O 1
ATOM 1366 N N . HIS A 1 179 ? 9.617 0.947 6.267 1.00 80.44 179 HIS A N 1
ATOM 1367 C CA . HIS A 1 179 ? 11.025 1.206 6.549 1.00 80.44 179 HIS A CA 1
ATOM 1368 C C . HIS A 1 179 ? 11.739 0.072 7.300 1.00 80.44 179 HIS A C 1
ATOM 1370 O O . HIS A 1 179 ? 12.935 0.232 7.578 1.00 80.44 179 HIS A O 1
ATOM 1376 N N . ASP A 1 180 ? 11.050 -1.035 7.612 1.00 82.94 180 ASP A N 1
ATOM 1377 C CA . ASP A 1 180 ? 11.657 -2.215 8.232 1.00 82.94 180 ASP A CA 1
ATOM 1378 C C . ASP A 1 180 ? 12.788 -2.760 7.352 1.00 82.94 180 ASP A C 1
ATOM 1380 O O . ASP A 1 180 ? 12.649 -2.868 6.134 1.00 82.94 180 ASP A O 1
ATOM 1384 N N . GLU A 1 181 ? 13.906 -3.167 7.965 1.00 81.88 181 GLU A N 1
ATOM 1385 C CA . GLU A 1 181 ? 15.093 -3.634 7.225 1.00 81.88 181 GLU A CA 1
ATOM 1386 C C . GLU A 1 181 ? 14.776 -4.822 6.302 1.00 81.88 181 GLU A C 1
ATOM 1388 O O . GLU A 1 181 ? 15.396 -4.965 5.255 1.00 81.88 181 GLU A O 1
ATOM 1393 N N . LYS A 1 182 ? 13.772 -5.643 6.642 1.00 83.31 182 LYS A N 1
ATOM 1394 C CA . LYS A 1 182 ? 13.336 -6.773 5.807 1.00 83.31 182 LYS A CA 1
ATOM 1395 C C . LYS A 1 182 ? 12.720 -6.367 4.465 1.00 83.31 182 LYS A C 1
ATOM 1397 O O . LYS A 1 182 ? 12.685 -7.202 3.570 1.00 83.31 182 LYS A O 1
ATOM 1402 N N . TYR A 1 183 ? 12.239 -5.131 4.335 1.00 79.81 183 TYR A N 1
ATOM 1403 C CA . TYR A 1 183 ? 11.718 -4.594 3.077 1.00 79.81 183 TYR A CA 1
ATOM 1404 C C . TYR A 1 183 ? 12.708 -3.661 2.403 1.00 79.81 183 TYR A C 1
ATOM 1406 O O . TYR A 1 183 ? 12.403 -3.117 1.353 1.00 79.81 183 TYR A O 1
ATOM 1414 N N . ARG A 1 184 ? 13.879 -3.417 2.993 1.00 71.69 184 ARG A N 1
ATOM 1415 C CA . ARG A 1 184 ? 14.893 -2.610 2.329 1.00 71.69 184 ARG A CA 1
ATOM 1416 C C . ARG A 1 184 ? 15.663 -3.495 1.377 1.00 71.69 184 ARG A C 1
ATOM 1418 O O . ARG A 1 184 ? 16.255 -4.491 1.795 1.00 71.69 184 ARG A O 1
ATOM 1425 N N . ASP A 1 185 ? 15.705 -3.084 0.117 1.00 63.91 185 ASP A N 1
ATOM 1426 C CA . ASP A 1 185 ? 16.645 -3.651 -0.828 1.00 63.91 185 ASP A CA 1
ATOM 1427 C C . ASP A 1 185 ? 18.059 -3.495 -0.231 1.00 63.91 185 ASP A C 1
ATOM 1429 O O . ASP A 1 185 ? 18.463 -2.382 0.143 1.00 63.91 185 ASP A O 1
ATOM 1433 N N . PRO A 1 186 ? 18.825 -4.592 -0.083 1.00 52.41 186 PRO A N 1
ATOM 1434 C CA . PRO A 1 186 ? 20.120 -4.558 0.590 1.00 52.41 186 PRO A CA 1
ATOM 1435 C C . PRO A 1 186 ? 21.164 -3.712 -0.154 1.00 52.41 186 PRO A C 1
ATOM 1437 O O . PRO A 1 186 ? 22.265 -3.505 0.362 1.00 52.41 186 PRO A O 1
ATOM 1440 N N . ILE A 1 187 ? 20.845 -3.236 -1.356 1.00 51.75 187 ILE A N 1
ATOM 1441 C CA . ILE A 1 187 ? 21.759 -2.609 -2.294 1.00 51.75 187 ILE A CA 1
ATOM 1442 C C . ILE A 1 187 ? 21.340 -1.172 -2.604 1.00 51.75 187 ILE A C 1
ATOM 1444 O O . ILE A 1 187 ? 22.148 -0.267 -2.408 1.00 51.75 187 ILE A O 1
ATOM 1448 N N . THR A 1 188 ? 20.099 -0.934 -3.033 1.00 53.75 188 THR A N 1
ATOM 1449 C CA . THR A 1 188 ? 19.595 0.422 -3.312 1.00 53.75 188 THR A CA 1
ATOM 1450 C C . THR A 1 188 ? 19.102 1.129 -2.054 1.00 53.75 188 THR A C 1
ATOM 1452 O O . THR A 1 188 ? 19.020 2.354 -2.037 1.00 53.75 188 THR A O 1
ATOM 1455 N N . ARG A 1 189 ? 18.826 0.374 -0.975 1.00 61.75 189 ARG A N 1
ATOM 1456 C CA . ARG A 1 189 ? 18.148 0.837 0.251 1.00 61.75 189 ARG A CA 1
ATOM 1457 C C . ARG A 1 189 ? 16.711 1.313 0.035 1.00 61.75 189 ARG A C 1
ATOM 1459 O O . ARG A 1 189 ? 16.092 1.766 1.008 1.00 61.75 189 ARG A O 1
ATOM 1466 N N . ASP A 1 190 ? 16.193 1.178 -1.183 1.00 66.69 190 ASP A N 1
ATOM 1467 C CA . ASP A 1 190 ? 14.798 1.442 -1.498 1.00 66.69 190 ASP A CA 1
ATOM 1468 C C . ASP A 1 190 ? 13.903 0.407 -0.826 1.00 66.69 190 ASP A C 1
ATOM 1470 O O . ASP A 1 190 ? 14.325 -0.700 -0.491 1.00 66.69 190 ASP A O 1
ATOM 1474 N N . VAL A 1 191 ? 12.654 0.790 -0.594 1.00 67.25 191 VAL A N 1
ATOM 1475 C CA . VAL A 1 191 ? 11.665 -0.099 0.007 1.00 67.25 191 VAL A CA 1
ATOM 1476 C C . VAL A 1 191 ? 11.064 -0.982 -1.083 1.00 67.25 191 VAL A C 1
ATOM 1478 O O . VAL A 1 191 ? 10.437 -0.468 -2.011 1.00 67.25 191 VAL A O 1
ATOM 1481 N N . ASP A 1 192 ? 11.178 -2.298 -0.926 1.00 71.62 192 ASP A N 1
ATOM 1482 C CA . ASP A 1 192 ? 10.317 -3.293 -1.557 1.00 71.62 192 ASP A CA 1
ATOM 1483 C C . ASP A 1 192 ? 8.893 -3.112 -1.013 1.00 71.62 192 ASP A C 1
ATOM 1485 O O . ASP A 1 192 ? 8.443 -3.740 -0.047 1.00 71.62 192 ASP A O 1
ATOM 1489 N N . ARG A 1 193 ? 8.183 -2.168 -1.637 1.00 71.12 193 ARG A N 1
ATOM 1490 C CA . ARG A 1 193 ? 6.810 -1.799 -1.282 1.00 71.12 193 ARG A CA 1
ATOM 1491 C C . ARG A 1 193 ? 5.836 -2.959 -1.484 1.00 71.12 193 ARG A C 1
ATOM 1493 O O . ARG A 1 193 ? 4.740 -2.922 -0.930 1.00 71.12 193 ARG A O 1
ATOM 1500 N N . ASP A 1 194 ? 6.228 -3.992 -2.222 1.00 66.62 194 ASP A N 1
ATOM 1501 C CA . ASP A 1 194 ? 5.375 -5.120 -2.571 1.00 66.62 194 ASP A CA 1
ATOM 1502 C C . ASP A 1 194 ? 5.432 -6.204 -1.508 1.00 66.62 194 ASP A C 1
ATOM 1504 O O . ASP A 1 194 ? 4.383 -6.667 -1.050 1.00 66.62 194 ASP A O 1
ATOM 1508 N N . ALA A 1 195 ? 6.641 -6.554 -1.064 1.00 73.56 195 ALA A N 1
ATOM 1509 C CA . ALA A 1 195 ? 6.840 -7.393 0.110 1.00 73.56 195 ALA A CA 1
ATOM 1510 C C . ALA A 1 195 ? 6.204 -6.742 1.345 1.00 73.56 195 ALA A C 1
ATOM 1512 O O . ALA A 1 195 ? 5.453 -7.396 2.070 1.00 73.56 195 ALA A O 1
ATOM 1513 N N . TYR A 1 196 ? 6.412 -5.431 1.523 1.00 82.75 196 TYR A N 1
ATOM 1514 C CA . TYR A 1 196 ? 5.744 -4.656 2.568 1.00 82.75 196 TYR A CA 1
ATOM 1515 C C . TYR A 1 196 ? 4.218 -4.785 2.496 1.00 82.75 196 TYR A C 1
ATOM 1517 O O . TYR A 1 196 ? 3.579 -5.117 3.497 1.00 82.75 196 TYR A O 1
ATOM 1525 N N . ARG A 1 197 ? 3.624 -4.541 1.321 1.00 79.62 197 ARG A N 1
ATOM 1526 C CA . ARG A 1 197 ? 2.169 -4.591 1.144 1.00 79.62 197 ARG A CA 1
ATOM 1527 C C . ARG A 1 197 ? 1.620 -5.989 1.404 1.00 79.62 197 ARG A C 1
ATOM 1529 O O . ARG A 1 197 ? 0.626 -6.115 2.108 1.00 79.62 197 ARG A O 1
ATOM 1536 N N . THR A 1 198 ? 2.285 -7.021 0.894 1.00 80.88 198 THR A N 1
ATOM 1537 C CA . THR A 1 198 ? 1.885 -8.422 1.092 1.00 80.88 198 THR A CA 1
ATOM 1538 C C . THR A 1 198 ? 1.836 -8.772 2.577 1.00 80.88 198 THR A C 1
ATOM 1540 O O . THR A 1 198 ? 0.837 -9.304 3.061 1.00 80.88 198 THR A O 1
ATOM 1543 N N . ASP A 1 199 ? 2.874 -8.407 3.330 1.00 85.19 199 ASP A N 1
ATOM 1544 C CA . ASP A 1 199 ? 2.916 -8.628 4.776 1.00 85.19 199 ASP A CA 1
ATOM 1545 C C . ASP A 1 199 ? 1.863 -7.782 5.512 1.00 85.19 199 ASP A C 1
ATOM 1547 O O . ASP A 1 199 ? 1.245 -8.254 6.471 1.00 85.19 199 ASP A O 1
ATOM 1551 N N . LYS A 1 200 ? 1.614 -6.546 5.059 1.00 87.31 200 LYS A N 1
ATOM 1552 C CA . LYS A 1 200 ? 0.597 -5.655 5.636 1.00 87.31 200 LYS A CA 1
ATOM 1553 C C . LYS A 1 200 ? -0.817 -6.201 5.442 1.00 87.31 200 LYS A C 1
ATOM 1555 O O . LYS A 1 200 ? -1.600 -6.223 6.393 1.00 87.31 200 LYS A O 1
ATOM 1560 N N . GLU A 1 201 ? -1.130 -6.663 4.235 1.00 85.62 201 GLU A N 1
ATOM 1561 C CA . GLU A 1 201 ? -2.400 -7.296 3.876 1.00 85.62 201 GLU A CA 1
ATOM 1562 C C . GLU A 1 201 ? -2.580 -8.622 4.615 1.00 85.62 201 GLU A C 1
ATOM 1564 O O . GLU A 1 201 ? -3.653 -8.872 5.161 1.00 85.62 201 GLU A O 1
ATOM 1569 N N . ALA A 1 202 ? -1.532 -9.443 4.721 1.00 85.75 202 ALA A N 1
ATOM 1570 C CA . ALA A 1 202 ? -1.569 -10.682 5.492 1.00 85.75 202 ALA A CA 1
ATOM 1571 C C . ALA A 1 202 ? -1.832 -10.421 6.985 1.00 85.75 202 ALA A C 1
ATOM 1573 O O . ALA A 1 202 ? -2.648 -11.114 7.602 1.00 85.75 202 ALA A O 1
ATOM 1574 N N . ALA A 1 203 ? -1.195 -9.396 7.563 1.00 89.62 203 ALA A N 1
ATOM 1575 C CA . ALA A 1 203 ? -1.449 -8.983 8.939 1.00 89.62 203 ALA A CA 1
ATOM 1576 C C . ALA A 1 203 ? -2.893 -8.485 9.127 1.00 89.62 203 ALA A C 1
ATOM 1578 O O . ALA A 1 203 ? -3.552 -8.852 10.100 1.00 89.62 203 ALA A O 1
ATOM 1579 N N . PHE A 1 204 ? -3.431 -7.723 8.170 1.00 88.06 204 PHE A N 1
ATOM 1580 C CA . PHE A 1 204 ? -4.824 -7.277 8.214 1.00 88.06 204 PHE A CA 1
ATOM 1581 C C . PHE A 1 204 ? -5.825 -8.434 8.032 1.00 88.06 204 PHE A C 1
ATOM 1583 O O . PHE A 1 204 ? -6.825 -8.526 8.745 1.00 88.06 204 PHE A O 1
ATOM 1590 N N . ALA A 1 205 ? -5.534 -9.383 7.139 1.00 86.81 205 ALA A N 1
ATOM 1591 C CA . ALA A 1 205 ? -6.333 -10.589 6.942 1.00 86.81 205 ALA A CA 1
ATOM 1592 C C . ALA A 1 205 ? -6.368 -11.469 8.203 1.00 86.81 205 ALA A C 1
ATOM 1594 O O . ALA A 1 205 ? -7.391 -12.097 8.489 1.00 86.81 205 ALA A O 1
ATOM 1595 N N . ALA A 1 206 ? -5.285 -11.490 8.989 1.00 90.44 206 ALA A N 1
ATOM 1596 C CA . ALA A 1 206 ? -5.265 -12.152 10.289 1.00 90.44 206 ALA A CA 1
ATOM 1597 C C . ALA A 1 206 ? -6.248 -11.502 11.277 1.00 90.44 206 ALA A C 1
ATOM 1599 O O . ALA A 1 206 ? -6.988 -12.232 11.937 1.00 90.44 206 ALA A O 1
ATOM 1600 N N . ILE A 1 207 ? -6.328 -10.162 11.318 1.00 89.44 207 ILE A N 1
ATOM 1601 C CA . ILE A 1 207 ? -7.347 -9.445 12.106 1.00 89.44 207 ILE A CA 1
ATOM 1602 C C . ILE A 1 207 ? -8.740 -9.866 11.648 1.00 89.44 207 ILE A C 1
ATOM 1604 O O . ILE A 1 207 ? -9.519 -10.346 12.463 1.00 89.44 207 ILE A O 1
ATOM 1608 N N . ARG A 1 208 ? -9.039 -9.772 10.347 1.00 91.12 208 ARG A N 1
ATOM 1609 C CA . ARG A 1 208 ? -10.367 -10.113 9.811 1.00 91.12 208 ARG A CA 1
ATOM 1610 C C . ARG A 1 208 ? -10.772 -11.563 10.082 1.00 91.12 208 ARG A C 1
ATOM 1612 O O . ARG A 1 208 ? -11.946 -11.838 10.288 1.00 91.12 208 ARG A O 1
ATOM 1619 N N . LYS A 1 209 ? -9.820 -12.498 10.101 1.00 90.06 209 LYS A N 1
ATOM 1620 C CA . LYS A 1 209 ? -10.088 -13.906 10.424 1.00 90.06 209 LYS A CA 1
ATOM 1621 C C . LYS A 1 209 ? -10.447 -14.121 11.897 1.00 90.06 209 LYS A C 1
ATOM 1623 O O . LYS A 1 209 ? -11.244 -15.008 12.189 1.00 90.06 209 LYS A O 1
ATOM 1628 N N . ILE A 1 210 ? -9.810 -13.381 12.804 1.00 89.94 210 ILE A N 1
ATOM 1629 C CA . ILE A 1 210 ? -10.026 -13.507 14.251 1.00 89.94 210 ILE A CA 1
ATOM 1630 C C . ILE A 1 210 ? -11.273 -12.722 14.660 1.00 89.94 210 ILE A C 1
ATOM 1632 O O . ILE A 1 210 ? -12.107 -13.246 15.392 1.00 89.94 210 ILE A O 1
ATOM 1636 N N . TYR A 1 211 ? -11.402 -11.493 14.158 1.00 87.44 211 TYR A N 1
ATOM 1637 C CA . TYR A 1 211 ? -12.441 -10.552 14.540 1.00 87.44 211 TYR A CA 1
ATOM 1638 C C . TYR A 1 211 ? -12.869 -9.657 13.355 1.00 87.44 211 TYR A C 1
ATOM 1640 O O . TYR A 1 211 ? -12.323 -8.564 13.160 1.00 87.44 211 TYR A O 1
ATOM 1648 N N . PRO A 1 212 ? -13.832 -10.113 12.531 1.00 87.38 212 PRO A N 1
ATOM 1649 C CA . PRO A 1 212 ? -14.299 -9.390 11.346 1.00 87.38 212 PRO A CA 1
ATOM 1650 C C . PRO A 1 212 ? -14.780 -7.961 11.635 1.00 87.38 212 PRO A C 1
ATOM 1652 O O . PRO A 1 212 ? -14.418 -7.034 10.915 1.00 87.38 212 PRO A O 1
ATOM 1655 N N . GLU A 1 213 ? -15.525 -7.761 12.721 1.00 81.62 213 GLU A N 1
ATOM 1656 C CA . GLU A 1 213 ? -16.115 -6.474 13.098 1.00 81.62 213 GLU A CA 1
ATOM 1657 C C . GLU A 1 213 ? -15.042 -5.429 13.454 1.00 81.62 213 GLU A C 1
ATOM 1659 O O . GLU A 1 213 ? -15.211 -4.228 13.201 1.00 81.62 213 GLU A O 1
ATOM 1664 N N . LEU A 1 214 ? -13.907 -5.880 14.004 1.00 82.25 214 LEU A N 1
ATOM 1665 C CA . LEU A 1 214 ? -12.724 -5.047 14.218 1.00 82.25 214 LEU A CA 1
ATOM 1666 C C . LEU A 1 214 ? -12.085 -4.644 12.890 1.00 82.25 214 LEU A C 1
ATOM 1668 O O . LEU A 1 214 ? -11.755 -3.472 12.723 1.00 82.25 214 LEU A O 1
ATOM 1672 N N . ALA A 1 215 ? -11.947 -5.569 11.939 1.00 84.75 215 ALA A N 1
ATOM 1673 C CA . ALA A 1 215 ? -11.415 -5.246 10.616 1.00 84.75 215 ALA A CA 1
ATOM 1674 C C . ALA A 1 215 ? -12.285 -4.203 9.895 1.00 84.75 215 ALA A C 1
ATOM 1676 O O . ALA A 1 215 ? -11.756 -3.207 9.404 1.00 84.75 215 ALA A O 1
ATOM 1677 N N . ASP A 1 216 ? -13.609 -4.360 9.916 1.00 81.25 216 ASP A N 1
ATOM 1678 C CA . ASP A 1 216 ? -14.539 -3.408 9.293 1.00 81.25 216 ASP A CA 1
ATOM 1679 C C . ASP A 1 216 ? -14.448 -2.014 9.941 1.00 81.25 216 ASP A C 1
ATOM 1681 O O . ASP A 1 216 ? -14.444 -0.980 9.266 1.00 81.25 216 ASP A O 1
ATOM 1685 N N . SER A 1 217 ? -14.300 -1.978 11.267 1.00 79.19 217 SER A N 1
ATOM 1686 C CA . SER A 1 217 ? -14.121 -0.735 12.021 1.00 79.19 217 SER A CA 1
ATOM 1687 C C . SER A 1 217 ? -12.775 -0.055 11.736 1.00 79.19 217 SER A C 1
ATOM 1689 O O . SER A 1 217 ? -12.699 1.175 11.692 1.00 79.19 217 SER A O 1
ATOM 1691 N N . LEU A 1 218 ? -11.705 -0.829 11.531 1.00 82.94 218 LEU A N 1
ATOM 1692 C CA . LEU A 1 218 ? -10.391 -0.309 11.145 1.00 82.94 218 LEU A CA 1
ATOM 1693 C C . LEU A 1 218 ? -10.404 0.231 9.714 1.00 82.94 218 LEU A C 1
ATOM 1695 O O . LEU A 1 218 ? -9.912 1.334 9.494 1.00 82.94 218 LEU A O 1
ATOM 1699 N N . GLU A 1 219 ? -11.028 -0.481 8.773 1.00 81.94 219 GLU A N 1
ATOM 1700 C CA . GLU A 1 219 ? -11.229 -0.016 7.395 1.00 81.94 219 GLU A CA 1
ATOM 1701 C C . GLU A 1 219 ? -11.935 1.341 7.357 1.00 81.94 219 GLU A C 1
ATOM 1703 O O . GLU A 1 219 ? -11.485 2.259 6.677 1.00 81.94 219 GLU A O 1
ATOM 1708 N N . ALA A 1 220 ? -12.993 1.525 8.150 1.00 78.62 220 ALA A N 1
ATOM 1709 C CA . ALA A 1 220 ? -13.674 2.816 8.251 1.00 78.62 220 ALA A CA 1
ATOM 1710 C C . ALA A 1 220 ? -12.769 3.946 8.793 1.00 78.62 220 ALA A C 1
ATOM 1712 O O . ALA A 1 220 ? -12.962 5.121 8.464 1.00 78.62 220 ALA A O 1
ATOM 1713 N N . ARG A 1 221 ? -11.773 3.611 9.623 1.00 75.00 221 ARG A N 1
ATOM 1714 C CA . ARG A 1 221 ? -10.839 4.571 10.232 1.00 75.00 221 ARG A CA 1
ATOM 1715 C C . ARG A 1 221 ? -9.656 4.929 9.334 1.00 75.00 221 ARG A C 1
ATOM 1717 O O . ARG A 1 221 ? -9.115 6.017 9.508 1.00 75.00 221 ARG A O 1
ATOM 1724 N N . ILE A 1 222 ? -9.283 4.078 8.381 1.00 78.00 222 ILE A N 1
ATOM 1725 C CA . ILE A 1 222 ? -8.170 4.325 7.442 1.00 78.00 222 ILE A CA 1
ATOM 1726 C C . ILE A 1 222 ? -8.612 4.870 6.077 1.00 78.00 222 ILE A C 1
ATOM 1728 O O . ILE A 1 222 ? -7.756 5.246 5.279 1.00 78.00 222 ILE A O 1
ATOM 1732 N N . ARG A 1 223 ? -9.924 4.919 5.810 1.00 81.56 223 ARG A N 1
ATOM 1733 C CA . ARG A 1 223 ? -10.486 5.574 4.618 1.00 81.56 223 ARG A CA 1
ATOM 1734 C C . ARG A 1 223 ? -10.183 7.060 4.594 1.00 81.56 223 ARG A C 1
ATOM 1736 O O . ARG A 1 223 ? -10.144 7.697 5.653 1.00 81.56 223 ARG A O 1
ATOM 1743 N N . ALA A 1 224 ? -10.074 7.593 3.382 1.00 82.69 224 ALA A N 1
ATOM 1744 C CA . ALA A 1 224 ? -9.836 9.005 3.165 1.00 82.69 224 ALA A CA 1
ATOM 1745 C C . ALA A 1 224 ? -10.965 9.868 3.750 1.00 82.69 224 ALA A C 1
ATOM 1747 O O . ALA A 1 224 ? -12.139 9.481 3.734 1.00 82.69 224 ALA A O 1
ATOM 1748 N N . VAL A 1 225 ? -10.632 11.065 4.237 1.00 83.00 225 VAL A N 1
ATOM 1749 C CA . VAL A 1 225 ? -11.631 12.071 4.646 1.00 83.00 225 VAL A CA 1
ATOM 1750 C C . VAL A 1 225 ? -11.622 13.317 3.782 1.00 83.00 225 VAL A C 1
ATOM 1752 O O . VAL A 1 225 ? -12.645 14.007 3.700 1.00 83.00 225 VAL A O 1
ATOM 1755 N N . SER A 1 226 ? -10.506 13.626 3.130 1.00 84.06 226 SER A N 1
ATOM 1756 C CA . SER A 1 226 ? -10.407 14.809 2.299 1.00 84.06 226 SER A CA 1
ATOM 1757 C C . SER A 1 226 ? -11.242 14.658 1.013 1.00 84.06 226 SER A C 1
ATOM 1759 O O . SER A 1 226 ? -11.269 13.591 0.390 1.00 84.06 226 SER A O 1
ATOM 1761 N N . PRO A 1 227 ? -11.980 15.704 0.585 1.00 85.75 227 PRO A N 1
ATOM 1762 C CA . PRO A 1 227 ? -12.986 15.564 -0.470 1.00 85.75 227 PRO A CA 1
ATOM 1763 C C . PRO A 1 227 ? -12.451 15.086 -1.821 1.00 85.75 227 PRO A C 1
ATOM 1765 O O . PRO A 1 227 ? -13.207 14.481 -2.584 1.00 85.75 227 PRO A O 1
ATOM 1768 N N . ASN A 1 228 ? -11.199 15.402 -2.165 1.00 88.25 228 ASN A N 1
ATOM 1769 C CA . ASN A 1 228 ? -10.601 14.952 -3.418 1.00 88.25 228 ASN A CA 1
ATOM 1770 C C . ASN A 1 228 ? -10.026 13.545 -3.287 1.00 88.25 228 ASN A C 1
ATOM 1772 O O . ASN A 1 228 ? -10.257 12.727 -4.175 1.00 88.25 228 ASN A O 1
ATOM 1776 N N . LEU A 1 229 ? -9.373 13.226 -2.170 1.00 86.94 229 LEU A N 1
ATOM 1777 C CA . LEU A 1 229 ? -8.850 11.884 -1.929 1.00 86.94 229 LEU A CA 1
ATOM 1778 C C . LEU A 1 229 ? -9.967 10.837 -1.860 1.00 86.94 229 LEU A C 1
ATOM 1780 O O . LEU A 1 229 ? -9.848 9.800 -2.500 1.00 86.94 229 LEU A O 1
ATOM 1784 N N . VAL A 1 230 ? -11.108 11.152 -1.236 1.00 89.75 230 VAL A N 1
ATOM 1785 C CA . VAL A 1 230 ? -12.309 10.287 -1.227 1.00 89.75 230 VAL A CA 1
ATOM 1786 C C . VAL A 1 230 ? -12.794 9.937 -2.641 1.00 89.75 230 VAL A C 1
ATOM 1788 O O . VAL A 1 230 ? -13.345 8.860 -2.860 1.00 89.75 230 VAL A O 1
ATOM 1791 N N . LYS A 1 231 ? -12.607 10.827 -3.625 1.00 89.50 231 LYS A N 1
ATOM 1792 C CA . LYS A 1 231 ? -12.998 10.553 -5.019 1.00 89.50 231 LYS A CA 1
ATOM 1793 C C . LYS A 1 231 ? -12.023 9.619 -5.730 1.00 89.50 231 LYS A C 1
ATOM 1795 O O . LYS A 1 231 ? -12.458 8.909 -6.627 1.00 89.50 231 LYS A O 1
ATOM 1800 N N . VAL A 1 232 ? -10.738 9.663 -5.375 1.00 90.31 232 VAL A N 1
ATOM 1801 C CA . VAL A 1 232 ? -9.667 8.936 -6.080 1.00 90.31 232 VAL A CA 1
ATOM 1802 C C . VAL A 1 232 ? -9.274 7.637 -5.373 1.00 90.31 232 VAL A C 1
ATOM 1804 O O . VAL A 1 232 ? -8.771 6.725 -6.019 1.00 90.31 232 VAL A O 1
ATOM 1807 N N . GLU A 1 233 ? -9.545 7.506 -4.074 1.00 90.25 233 GLU A N 1
ATOM 1808 C CA . GLU A 1 233 ? -9.289 6.293 -3.288 1.00 90.25 233 GLU A CA 1
ATOM 1809 C C . GLU A 1 233 ? -9.775 5.003 -3.988 1.00 90.25 233 GLU A C 1
ATOM 1811 O O . GLU A 1 233 ? -8.988 4.057 -4.066 1.00 90.25 233 GLU A O 1
ATOM 1816 N N . PRO A 1 234 ? -10.981 4.938 -4.596 1.00 90.94 234 PRO A N 1
ATOM 1817 C CA . PRO A 1 234 ? -11.409 3.746 -5.333 1.00 90.94 234 PRO A CA 1
ATOM 1818 C C . PRO A 1 234 ? -10.516 3.396 -6.533 1.00 90.94 234 PRO A C 1
ATOM 1820 O O . PRO A 1 234 ? -10.266 2.216 -6.785 1.00 90.94 234 PRO A O 1
ATOM 1823 N N . ASP A 1 235 ? -10.013 4.401 -7.257 1.00 90.56 235 ASP A N 1
ATOM 1824 C CA . ASP A 1 235 ? -9.122 4.200 -8.406 1.00 90.56 235 ASP A CA 1
ATOM 1825 C C . ASP A 1 235 ? -7.758 3.668 -7.943 1.00 90.56 235 ASP A C 1
ATOM 1827 O O . ASP A 1 235 ? -7.196 2.773 -8.572 1.00 90.56 235 ASP A O 1
ATOM 1831 N N . ILE A 1 236 ? -7.251 4.176 -6.811 1.00 89.38 236 ILE A N 1
ATOM 1832 C CA . ILE A 1 236 ? -6.005 3.708 -6.186 1.00 89.38 236 ILE A CA 1
ATOM 1833 C C . ILE A 1 236 ? -6.130 2.240 -5.778 1.00 89.38 236 ILE A C 1
ATOM 1835 O O . ILE A 1 236 ? -5.264 1.435 -6.121 1.00 89.38 236 ILE A O 1
ATOM 1839 N N . ILE A 1 237 ? -7.208 1.884 -5.073 1.00 87.56 237 ILE A N 1
ATOM 1840 C CA . ILE A 1 237 ? -7.461 0.505 -4.632 1.00 87.56 237 ILE A CA 1
ATOM 1841 C C . ILE A 1 237 ? -7.553 -0.422 -5.848 1.00 87.56 237 ILE A C 1
ATOM 1843 O O . ILE A 1 237 ? -6.847 -1.425 -5.912 1.00 87.56 237 ILE A O 1
ATOM 1847 N N . THR A 1 238 ? -8.331 -0.036 -6.862 1.00 89.50 238 THR A N 1
ATOM 1848 C CA . THR A 1 238 ? -8.489 -0.821 -8.096 1.00 89.50 238 THR A CA 1
ATOM 1849 C C . THR A 1 238 ? -7.152 -1.030 -8.815 1.00 89.50 238 THR A C 1
ATOM 1851 O O . THR A 1 238 ? -6.857 -2.131 -9.282 1.00 89.50 238 THR A O 1
ATOM 1854 N N . ALA A 1 239 ? -6.307 0.002 -8.884 1.00 87.62 239 ALA A N 1
ATOM 1855 C CA . ALA A 1 239 ? -4.990 -0.096 -9.502 1.00 87.62 239 ALA A CA 1
ATOM 1856 C C . ALA A 1 239 ? -4.044 -1.019 -8.716 1.00 87.62 239 ALA A C 1
ATOM 1858 O O . ALA A 1 239 ? -3.293 -1.792 -9.316 1.00 87.62 239 ALA A O 1
ATOM 1859 N N . LEU A 1 240 ? -4.076 -0.959 -7.382 1.00 84.50 240 LEU A N 1
ATOM 1860 C CA . LEU A 1 240 ? -3.275 -1.825 -6.515 1.00 84.50 240 LEU A CA 1
ATOM 1861 C C . LEU A 1 240 ? -3.707 -3.296 -6.615 1.00 84.50 240 LEU A C 1
ATOM 1863 O O . LEU A 1 240 ? -2.833 -4.164 -6.712 1.00 84.50 240 LEU A O 1
ATOM 1867 N N . ASP A 1 241 ? -5.013 -3.561 -6.672 1.00 84.75 241 ASP A N 1
ATOM 1868 C CA . ASP A 1 241 ? -5.582 -4.899 -6.871 1.00 84.75 241 ASP A CA 1
ATOM 1869 C C . ASP A 1 241 ? -5.188 -5.472 -8.237 1.00 84.75 241 ASP A C 1
ATOM 1871 O O . ASP A 1 241 ? -4.660 -6.585 -8.330 1.00 84.75 241 ASP A O 1
ATOM 1875 N N . ALA A 1 242 ? -5.357 -4.684 -9.306 1.00 85.50 242 ALA A N 1
ATOM 1876 C CA . ALA A 1 242 ? -4.950 -5.078 -10.651 1.00 85.50 242 ALA A CA 1
ATOM 1877 C C . ALA A 1 242 ? -3.443 -5.380 -10.716 1.00 85.50 242 ALA A C 1
ATOM 1879 O O . ALA A 1 242 ? -3.031 -6.345 -11.366 1.00 85.50 242 ALA A O 1
ATOM 1880 N N . LEU A 1 243 ? -2.620 -4.595 -10.013 1.00 84.00 243 LEU A N 1
ATOM 1881 C CA . LEU A 1 243 ? -1.174 -4.798 -9.940 1.00 84.00 243 LEU A CA 1
ATOM 1882 C C . LEU A 1 243 ? -0.825 -6.087 -9.193 1.00 84.00 243 LEU A C 1
ATOM 1884 O O . LEU A 1 243 ? 0.097 -6.793 -9.598 1.00 84.00 243 LEU A O 1
ATOM 1888 N N . SER A 1 244 ? -1.555 -6.400 -8.120 1.00 78.94 244 SER A N 1
ATOM 1889 C CA . SER A 1 244 ? -1.412 -7.663 -7.394 1.00 78.94 244 SER A CA 1
ATOM 1890 C C . SER A 1 244 ? -1.658 -8.855 -8.322 1.00 78.94 244 SER A C 1
ATOM 1892 O O . SER A 1 244 ? -0.785 -9.704 -8.483 1.00 78.94 244 SER A O 1
ATOM 1894 N N . GLY A 1 245 ? -2.776 -8.847 -9.058 1.00 81.25 245 GLY A N 1
ATOM 1895 C CA . GLY A 1 245 ? -3.089 -9.912 -10.015 1.00 81.25 245 GLY A CA 1
ATOM 1896 C C . GLY A 1 245 ? -2.068 -10.042 -11.154 1.00 81.25 245 GLY A C 1
ATOM 1897 O O . GLY A 1 245 ? -1.745 -11.156 -11.558 1.00 81.25 245 GLY A O 1
ATOM 1898 N N . TYR A 1 246 ? -1.483 -8.933 -11.625 1.00 83.12 246 TYR A N 1
ATOM 1899 C CA . TYR A 1 246 ? -0.407 -8.979 -12.623 1.00 83.12 246 TYR A CA 1
ATOM 1900 C C . TYR A 1 246 ? 0.843 -9.701 -12.098 1.00 83.12 246 TYR A C 1
ATOM 1902 O O . TYR A 1 246 ? 1.501 -10.431 -12.840 1.00 83.12 246 TYR A O 1
ATOM 1910 N N . ARG A 1 247 ? 1.188 -9.507 -10.821 1.00 76.81 247 ARG A N 1
ATOM 1911 C CA . ARG A 1 247 ? 2.410 -10.063 -10.223 1.00 76.81 247 ARG A CA 1
ATOM 1912 C C . ARG A 1 247 ? 2.358 -11.561 -9.984 1.00 76.81 247 ARG A C 1
ATOM 1914 O O . ARG A 1 247 ? 3.421 -12.171 -9.947 1.00 76.81 247 ARG A O 1
ATOM 1921 N N . GLU A 1 248 ? 1.173 -12.149 -9.908 1.00 80.56 248 GLU A N 1
ATOM 1922 C CA . GLU A 1 248 ? 1.001 -13.605 -9.843 1.00 80.56 248 GLU A CA 1
ATOM 1923 C C . GLU A 1 248 ? 1.324 -14.297 -11.178 1.00 80.56 248 GLU A C 1
ATOM 1925 O O . GLU A 1 248 ? 1.559 -15.502 -11.223 1.00 80.56 248 GLU A O 1
ATOM 1930 N N . ILE A 1 249 ? 1.381 -13.545 -12.282 1.00 82.00 249 ILE A N 1
ATOM 1931 C CA . ILE A 1 249 ? 1.662 -14.084 -13.614 1.00 82.00 249 ILE A CA 1
ATOM 1932 C C . ILE A 1 249 ? 3.170 -14.061 -13.862 1.00 82.00 249 ILE A C 1
ATOM 1934 O O . ILE A 1 249 ? 3.801 -13.005 -13.793 1.00 82.00 249 ILE A O 1
ATOM 1938 N N . ASP A 1 250 ? 3.764 -15.208 -14.196 1.00 81.06 250 ASP A N 1
ATOM 1939 C CA . ASP A 1 250 ? 5.173 -15.293 -14.604 1.00 81.06 250 ASP A CA 1
ATOM 1940 C C . ASP A 1 250 ? 5.443 -14.357 -15.790 1.00 81.06 250 ASP A C 1
ATOM 1942 O O . ASP A 1 250 ? 4.843 -14.509 -16.860 1.00 81.06 250 ASP A O 1
ATOM 1946 N N . ARG A 1 251 ? 6.350 -13.383 -15.633 1.00 80.94 251 ARG A N 1
ATOM 1947 C CA . ARG A 1 251 ? 6.624 -12.379 -16.683 1.00 80.94 251 ARG A CA 1
ATOM 1948 C C . ARG A 1 251 ? 7.425 -12.972 -17.838 1.00 80.94 251 ARG A C 1
ATOM 1950 O O . ARG A 1 251 ? 7.282 -12.551 -18.996 1.00 80.94 251 ARG A O 1
ATOM 1957 N N . TRP A 1 252 ? 8.266 -13.959 -17.534 1.00 83.81 252 TRP A N 1
ATOM 1958 C CA . TRP A 1 252 ? 9.161 -14.609 -18.483 1.00 83.81 252 TRP A CA 1
ATOM 1959 C C . TRP A 1 252 ? 9.011 -16.129 -18.460 1.00 83.81 252 TRP A C 1
ATOM 1961 O O . TRP A 1 252 ? 8.910 -16.752 -17.410 1.00 83.81 252 TRP A O 1
ATOM 1971 N N . PHE A 1 253 ? 9.051 -16.754 -19.635 1.00 78.38 253 PHE A N 1
ATOM 1972 C CA . PHE A 1 253 ? 9.027 -18.210 -19.733 1.00 78.38 253 PHE A CA 1
ATOM 1973 C C . PHE A 1 253 ? 10.303 -18.833 -19.165 1.00 78.38 253 PHE A C 1
ATOM 1975 O O . PHE A 1 253 ? 11.411 -18.471 -19.562 1.00 78.38 253 PHE A O 1
ATOM 1982 N N . GLY A 1 254 ? 10.137 -19.849 -18.316 1.00 74.50 254 GLY A N 1
ATOM 1983 C CA . GLY A 1 254 ? 11.251 -20.629 -17.770 1.00 74.50 254 GLY A CA 1
ATOM 1984 C C . GLY A 1 254 ? 12.051 -19.912 -16.679 1.00 74.50 254 GLY A C 1
ATOM 1985 O O . GLY A 1 254 ? 13.108 -20.409 -16.297 1.00 74.50 254 GLY A O 1
ATOM 1986 N N . ILE A 1 255 ? 11.556 -18.774 -16.188 1.00 80.81 255 ILE A N 1
ATOM 1987 C CA . ILE A 1 255 ? 12.049 -18.078 -15.001 1.00 80.81 255 ILE A CA 1
ATOM 1988 C C . ILE A 1 255 ? 10.910 -18.137 -13.985 1.00 80.81 255 ILE A C 1
ATOM 1990 O O . ILE A 1 255 ? 9.857 -17.560 -14.225 1.00 80.81 255 ILE A O 1
ATOM 1994 N N . ASP A 1 256 ? 11.098 -18.887 -12.899 1.00 79.12 256 ASP A N 1
ATOM 1995 C CA . ASP A 1 256 ? 10.127 -18.911 -11.801 1.00 79.12 256 ASP A CA 1
ATOM 1996 C C . ASP A 1 256 ? 10.148 -17.589 -11.019 1.00 79.12 256 ASP A C 1
ATOM 1998 O O . ASP A 1 256 ? 11.088 -16.803 -11.138 1.00 79.12 256 ASP A O 1
ATOM 2002 N N . LYS A 1 257 ? 9.137 -17.346 -10.178 1.00 77.56 257 LYS A N 1
ATOM 2003 C CA . LYS A 1 257 ? 9.035 -16.100 -9.399 1.00 77.56 257 LYS A CA 1
ATOM 2004 C C . LYS A 1 257 ? 10.238 -15.807 -8.507 1.00 77.56 257 LYS A C 1
ATOM 2006 O O . LYS A 1 257 ? 10.652 -14.660 -8.381 1.00 77.56 257 LYS A O 1
ATOM 2011 N N . ALA A 1 258 ? 10.842 -16.837 -7.918 1.00 77.50 258 ALA A N 1
ATOM 2012 C CA . ALA A 1 258 ? 12.014 -16.655 -7.066 1.00 77.50 258 ALA A CA 1
ATOM 2013 C C . ALA A 1 258 ? 13.240 -16.183 -7.865 1.00 77.50 258 ALA A C 1
ATOM 2015 O O . ALA A 1 258 ? 14.077 -15.444 -7.342 1.00 77.50 258 ALA A O 1
ATOM 2016 N N . MET A 1 259 ? 13.373 -16.624 -9.116 1.00 82.31 259 MET A N 1
ATOM 2017 C CA . MET A 1 259 ? 14.388 -16.141 -10.043 1.00 82.31 259 MET A CA 1
ATOM 2018 C C . MET A 1 259 ? 13.994 -14.799 -10.673 1.00 82.31 259 MET A C 1
ATOM 2020 O O . MET A 1 259 ? 14.877 -13.975 -10.879 1.00 82.31 259 MET A O 1
ATOM 2024 N N . GLU A 1 260 ? 12.706 -14.559 -10.940 1.00 82.00 260 GLU A N 1
ATOM 2025 C CA . GLU A 1 260 ? 12.168 -13.292 -11.462 1.00 82.00 260 GLU A CA 1
ATOM 2026 C C . GLU A 1 260 ? 12.570 -12.131 -10.552 1.00 82.00 260 GLU A C 1
ATOM 2028 O O . GLU A 1 260 ? 13.213 -11.200 -11.027 1.00 82.00 260 GLU A O 1
ATOM 2033 N N . ASN A 1 261 ? 12.317 -12.247 -9.245 1.00 78.31 261 ASN A N 1
ATOM 2034 C CA . ASN A 1 261 ? 12.674 -11.211 -8.272 1.00 78.31 261 ASN A CA 1
ATOM 2035 C C . ASN A 1 261 ? 14.179 -10.911 -8.299 1.00 78.31 261 ASN A C 1
ATOM 2037 O O . ASN A 1 261 ? 14.586 -9.774 -8.491 1.00 78.31 261 ASN A O 1
ATOM 2041 N N . LYS A 1 262 ? 15.023 -11.951 -8.259 1.00 82.38 262 LYS A N 1
ATOM 2042 C CA . LYS A 1 262 ? 16.486 -11.783 -8.325 1.00 82.38 262 LYS A CA 1
ATOM 2043 C C . LYS A 1 262 ? 16.947 -11.134 -9.628 1.00 82.38 262 LYS A C 1
ATOM 2045 O O . LYS A 1 262 ? 17.961 -10.447 -9.654 1.00 82.38 262 LYS A O 1
ATOM 2050 N N . VAL A 1 263 ? 16.262 -11.412 -10.734 1.00 85.81 263 VAL A N 1
ATOM 2051 C CA . VAL A 1 263 ? 16.552 -10.798 -12.030 1.00 85.81 263 VAL A CA 1
ATOM 2052 C C . VAL A 1 263 ? 16.187 -9.315 -12.025 1.00 85.81 263 VAL A C 1
ATOM 2054 O O . VAL A 1 263 ? 16.953 -8.515 -12.564 1.00 85.81 263 VAL A O 1
ATOM 2057 N N . GLU A 1 264 ? 15.058 -8.954 -11.421 1.00 82.38 264 GLU A N 1
ATOM 2058 C CA . GLU A 1 264 ? 14.631 -7.561 -11.272 1.00 82.38 264 GLU A CA 1
ATOM 2059 C C . GLU A 1 264 ? 15.592 -6.775 -10.382 1.00 82.38 264 GLU A C 1
ATOM 2061 O O . GLU A 1 264 ? 16.002 -5.685 -10.786 1.00 82.38 264 GLU A O 1
ATOM 2066 N N . ASP A 1 265 ? 16.077 -7.374 -9.291 1.00 80.44 265 ASP A N 1
ATOM 2067 C CA . ASP A 1 265 ? 17.135 -6.792 -8.458 1.00 80.44 265 ASP A CA 1
ATOM 2068 C C . ASP A 1 265 ? 18.367 -6.466 -9.314 1.00 80.44 265 ASP A C 1
ATOM 2070 O O . ASP A 1 265 ? 18.871 -5.345 -9.305 1.00 80.44 265 ASP A O 1
ATOM 2074 N N . ILE A 1 266 ? 18.828 -7.409 -10.148 1.00 87.06 266 ILE A N 1
ATOM 2075 C CA . ILE A 1 266 ? 19.957 -7.159 -11.056 1.00 87.06 266 ILE A CA 1
ATOM 2076 C C . ILE A 1 266 ? 19.668 -6.017 -12.038 1.00 87.06 266 ILE A C 1
ATOM 2078 O O . ILE A 1 266 ? 20.570 -5.234 -12.346 1.00 87.06 266 ILE A O 1
ATOM 2082 N N . HIS A 1 267 ? 18.449 -5.904 -12.567 1.00 86.69 267 HIS A N 1
ATOM 2083 C CA . HIS A 1 267 ? 18.101 -4.811 -13.481 1.00 86.69 267 HIS A CA 1
ATOM 2084 C C . HIS A 1 267 ? 18.135 -3.456 -12.771 1.00 86.69 267 HIS A C 1
ATOM 2086 O O . HIS A 1 267 ? 18.712 -2.521 -13.326 1.00 86.69 267 HIS A O 1
ATOM 2092 N N . ALA A 1 268 ? 17.631 -3.377 -11.538 1.00 80.62 268 ALA A N 1
ATOM 2093 C CA . ALA A 1 268 ? 17.726 -2.179 -10.710 1.00 80.62 268 ALA A CA 1
ATOM 2094 C C . ALA A 1 268 ? 19.190 -1.794 -10.430 1.00 80.62 268 ALA A C 1
ATOM 2096 O O . ALA A 1 268 ? 19.563 -0.631 -10.584 1.00 80.62 268 ALA A O 1
ATOM 2097 N N . LEU A 1 269 ? 20.058 -2.769 -10.127 1.00 85.06 269 LEU A N 1
ATOM 2098 C CA . LEU A 1 269 ? 21.497 -2.524 -9.954 1.00 85.06 269 LEU A CA 1
ATOM 2099 C C . LEU A 1 269 ? 22.159 -1.971 -11.203 1.00 85.06 269 LEU A C 1
ATOM 2101 O O . LEU A 1 269 ? 23.009 -1.087 -11.120 1.00 85.06 269 LEU A O 1
ATOM 2105 N N . VAL A 1 270 ? 21.795 -2.506 -12.363 1.00 87.69 270 VAL A N 1
ATOM 2106 C CA . VAL A 1 270 ? 22.335 -2.054 -13.643 1.00 87.69 270 VAL A CA 1
ATOM 2107 C C . VAL A 1 270 ? 21.945 -0.608 -13.907 1.00 87.69 270 VAL A C 1
ATOM 2109 O O . VAL A 1 270 ? 22.788 0.156 -14.377 1.00 87.69 270 VAL A O 1
ATOM 2112 N N . ASP A 1 271 ? 20.710 -0.221 -13.603 1.00 85.06 271 ASP A N 1
ATOM 2113 C CA . ASP A 1 271 ? 20.253 1.152 -13.798 1.00 85.06 271 ASP A CA 1
ATOM 2114 C C . ASP A 1 271 ? 20.893 2.106 -12.777 1.00 85.06 271 ASP A C 1
ATOM 2116 O O . ASP A 1 271 ? 21.486 3.105 -13.183 1.00 85.06 271 ASP A O 1
ATOM 2120 N N . ALA A 1 272 ? 20.955 1.737 -11.494 1.00 84.75 272 ALA A N 1
ATOM 2121 C CA . ALA A 1 272 ? 21.669 2.516 -10.478 1.00 84.75 272 ALA A CA 1
ATOM 2122 C C . ALA A 1 272 ? 23.163 2.694 -10.817 1.00 84.75 272 ALA A C 1
ATOM 2124 O O . ALA A 1 272 ? 23.724 3.783 -10.680 1.00 84.75 272 ALA A O 1
ATOM 2125 N N . LYS A 1 273 ? 23.819 1.641 -11.323 1.00 88.75 273 LYS A N 1
ATOM 2126 C CA . LYS A 1 273 ? 25.225 1.705 -11.742 1.00 88.75 273 LYS A CA 1
ATOM 2127 C C . LYS A 1 273 ? 25.418 2.569 -12.981 1.00 88.75 273 LYS A C 1
ATOM 2129 O O . LYS A 1 273 ? 26.441 3.239 -13.106 1.00 88.75 273 LYS A O 1
ATOM 2134 N N . ARG A 1 274 ? 24.461 2.570 -13.912 1.00 87.81 274 ARG A N 1
ATOM 2135 C CA . ARG A 1 274 ? 24.486 3.491 -15.056 1.00 87.81 274 ARG A CA 1
ATOM 2136 C C . ARG A 1 274 ? 24.392 4.935 -14.600 1.00 87.81 274 ARG A C 1
ATOM 2138 O O . ARG A 1 274 ? 25.163 5.742 -15.106 1.00 87.81 274 ARG A O 1
ATOM 2145 N N . ASP A 1 275 ? 23.522 5.238 -13.645 1.00 85.44 275 ASP A N 1
ATOM 2146 C CA . ASP A 1 275 ? 23.399 6.586 -13.091 1.00 85.44 275 ASP A CA 1
ATOM 2147 C C . ASP A 1 275 ? 24.688 7.013 -12.375 1.00 85.44 275 ASP A C 1
ATOM 2149 O O . ASP A 1 275 ? 25.194 8.113 -12.607 1.00 85.44 275 ASP A O 1
ATOM 2153 N N . GLU A 1 276 ? 25.294 6.116 -11.589 1.00 87.56 276 GLU A N 1
ATOM 2154 C CA . GLU A 1 276 ? 26.602 6.337 -10.960 1.00 87.56 276 GLU A CA 1
ATOM 2155 C C . GLU A 1 276 ? 27.683 6.675 -12.003 1.00 87.56 276 GLU A C 1
ATOM 2157 O O . GLU A 1 276 ? 28.415 7.659 -11.869 1.00 87.56 276 GLU A O 1
ATOM 2162 N N . LEU A 1 277 ? 27.774 5.882 -13.073 1.00 88.56 277 LEU A N 1
ATOM 2163 C CA . LEU A 1 277 ? 28.767 6.067 -14.132 1.00 88.56 277 LEU A CA 1
ATOM 2164 C C . LEU A 1 277 ? 28.485 7.320 -14.976 1.00 88.56 277 LEU A C 1
ATOM 2166 O O . LEU A 1 277 ? 29.421 8.019 -15.372 1.00 88.56 277 LEU A O 1
ATOM 2170 N N . ALA A 1 278 ? 27.214 7.656 -15.196 1.00 87.56 278 ALA A N 1
ATOM 2171 C CA . ALA A 1 278 ? 26.803 8.880 -15.872 1.00 87.56 278 ALA A CA 1
ATOM 2172 C C . ALA A 1 278 ? 27.216 10.127 -15.076 1.00 87.56 278 ALA A C 1
ATOM 2174 O O . ALA A 1 278 ? 27.757 11.069 -15.660 1.00 87.56 278 ALA A O 1
ATOM 2175 N N . LEU A 1 279 ? 27.059 10.114 -13.745 1.00 86.44 279 LEU A N 1
ATOM 2176 C CA . LEU A 1 279 ? 27.546 11.178 -12.854 1.00 86.44 279 LEU A CA 1
ATOM 2177 C C . LEU A 1 279 ? 29.074 11.336 -12.905 1.00 86.44 279 LEU A C 1
ATOM 2179 O O . LEU A 1 279 ? 29.590 12.439 -12.722 1.00 86.44 279 LEU A O 1
ATOM 2183 N N . GLN A 1 280 ? 29.799 10.258 -13.205 1.00 89.94 280 GLN A N 1
ATOM 2184 C CA . GLN A 1 280 ? 31.252 10.262 -13.414 1.00 89.94 280 GLN A CA 1
ATOM 2185 C C . GLN A 1 280 ? 31.662 10.685 -14.840 1.00 89.94 280 GLN A C 1
ATOM 2187 O O . GLN A 1 280 ? 32.852 10.738 -15.152 1.00 89.94 280 GLN A O 1
ATOM 2192 N N . GLY A 1 281 ? 30.700 11.021 -15.705 1.00 89.44 281 GLY A N 1
ATOM 2193 C CA . GLY A 1 281 ? 30.929 11.486 -17.075 1.00 89.44 281 GLY A CA 1
ATOM 2194 C C . GLY A 1 281 ? 30.918 10.385 -18.138 1.00 89.44 281 GLY A C 1
ATOM 2195 O O . GLY A 1 281 ? 31.171 10.673 -19.310 1.00 89.44 281 GLY A O 1
ATOM 2196 N N . PHE A 1 282 ? 30.604 9.139 -17.777 1.00 88.38 282 PHE A N 1
ATOM 2197 C CA . PHE A 1 282 ? 30.503 8.030 -18.722 1.00 88.38 282 PHE A CA 1
ATOM 2198 C C . PHE A 1 282 ? 29.055 7.815 -19.179 1.00 88.38 282 PHE A C 1
ATOM 2200 O O . PHE A 1 282 ? 28.317 7.006 -18.623 1.00 88.38 282 PHE A O 1
ATOM 2207 N N . LEU A 1 283 ? 28.655 8.539 -20.224 1.00 82.50 283 LEU A N 1
ATOM 2208 C CA . LEU A 1 283 ? 27.269 8.549 -20.712 1.00 82.50 283 LEU A CA 1
ATOM 2209 C C . LEU A 1 283 ? 26.920 7.367 -21.640 1.00 82.50 283 LEU A C 1
ATOM 2211 O O . LEU A 1 283 ? 25.774 6.930 -21.661 1.00 82.50 283 LEU A O 1
ATOM 2215 N N . ASP A 1 284 ? 27.899 6.817 -22.366 1.00 82.31 284 ASP A N 1
ATOM 2216 C CA . ASP A 1 284 ? 27.682 5.809 -23.421 1.00 82.31 284 ASP A CA 1
ATOM 2217 C C . ASP A 1 284 ? 28.295 4.441 -23.073 1.00 82.31 284 ASP A C 1
ATOM 2219 O O . ASP A 1 284 ? 29.059 3.850 -23.844 1.00 82.31 284 ASP A O 1
ATOM 2223 N N . ILE A 1 285 ? 27.988 3.914 -21.886 1.00 83.88 285 ILE A N 1
ATOM 2224 C CA . ILE A 1 285 ? 28.453 2.580 -21.490 1.00 83.88 285 ILE A CA 1
ATOM 2225 C C . ILE A 1 285 ? 27.485 1.507 -21.995 1.00 83.88 285 ILE A C 1
ATOM 2227 O O . ILE A 1 285 ? 26.290 1.501 -21.694 1.00 83.88 285 ILE A O 1
ATOM 2231 N N . GLY A 1 286 ? 28.020 0.535 -22.736 1.00 84.44 286 GLY A N 1
ATOM 2232 C CA . GLY A 1 286 ? 27.251 -0.619 -23.193 1.00 84.44 286 GLY A CA 1
ATOM 2233 C C . GLY A 1 286 ? 26.776 -1.494 -22.029 1.00 84.44 286 GLY A C 1
ATOM 2234 O O . GLY A 1 286 ? 27.529 -1.763 -21.096 1.00 84.44 286 GLY A O 1
ATOM 2235 N N . SER A 1 287 ? 25.550 -2.026 -22.116 1.00 84.19 287 SER A N 1
ATOM 2236 C CA . SER A 1 287 ? 24.964 -2.876 -21.064 1.00 84.19 287 SER A CA 1
ATOM 2237 C C . SER A 1 287 ? 25.872 -4.037 -20.660 1.00 84.19 287 SER A C 1
ATOM 2239 O O . SER A 1 287 ? 25.955 -4.354 -19.484 1.00 84.19 287 SER A O 1
ATOM 2241 N N . GLY A 1 288 ? 26.579 -4.657 -21.613 1.00 88.94 288 GLY A N 1
ATOM 2242 C CA . GLY A 1 288 ? 27.498 -5.759 -21.312 1.00 88.94 288 GLY A CA 1
ATOM 2243 C C . GLY A 1 288 ? 28.589 -5.359 -20.322 1.00 88.94 288 GLY A C 1
ATOM 2244 O O . GLY A 1 288 ? 28.872 -6.108 -19.399 1.00 88.94 288 GLY A O 1
ATOM 2245 N N . THR A 1 289 ? 29.136 -4.150 -20.459 1.00 90.62 289 THR A N 1
ATOM 2246 C CA . THR A 1 289 ? 30.159 -3.621 -19.554 1.00 90.62 289 THR A CA 1
ATOM 2247 C C . THR A 1 289 ? 29.606 -3.399 -18.150 1.00 90.62 289 THR A C 1
ATOM 2249 O O . THR A 1 289 ? 30.255 -3.793 -17.189 1.00 90.62 289 THR A O 1
ATOM 2252 N N . VAL A 1 290 ? 28.401 -2.833 -18.023 1.00 91.44 290 VAL A N 1
ATOM 2253 C CA . VAL A 1 290 ? 27.766 -2.606 -16.711 1.00 91.44 290 VAL A CA 1
ATOM 2254 C C . VAL A 1 290 ? 27.499 -3.929 -15.992 1.00 91.44 290 VAL A C 1
ATOM 2256 O O . VAL A 1 290 ? 27.825 -4.064 -14.818 1.00 91.44 290 VAL A O 1
ATOM 2259 N N . TYR A 1 291 ? 26.972 -4.926 -16.709 1.00 92.81 291 TYR A N 1
ATOM 2260 C CA . TYR A 1 291 ? 26.742 -6.262 -16.152 1.00 92.81 291 TYR A CA 1
ATOM 2261 C C . TYR A 1 291 ? 28.047 -6.935 -15.713 1.00 92.81 291 TYR A C 1
ATOM 2263 O O . TYR A 1 291 ? 28.069 -7.550 -14.654 1.00 92.81 291 TYR A O 1
ATOM 2271 N N . THR A 1 292 ? 29.130 -6.816 -16.490 1.00 92.69 292 THR A N 1
ATOM 2272 C CA . THR A 1 292 ? 30.437 -7.367 -16.096 1.00 92.69 292 THR A CA 1
ATOM 2273 C C . THR A 1 292 ? 30.979 -6.687 -14.842 1.00 92.69 292 THR A C 1
ATOM 2275 O O . THR A 1 292 ? 31.369 -7.385 -13.915 1.00 92.69 292 THR A O 1
ATOM 2278 N N . ILE A 1 293 ? 30.952 -5.348 -14.783 1.00 92.12 293 ILE A N 1
ATOM 2279 C CA . ILE A 1 293 ? 31.404 -4.591 -13.604 1.00 92.12 293 ILE A CA 1
ATOM 2280 C C . ILE A 1 293 ? 30.645 -5.052 -12.360 1.00 92.12 293 ILE A C 1
ATOM 2282 O O . ILE A 1 293 ? 31.258 -5.386 -11.352 1.00 92.12 293 ILE A O 1
ATOM 2286 N N . LEU A 1 294 ? 29.315 -5.114 -12.440 1.00 92.50 294 LEU A N 1
ATOM 2287 C CA . LEU A 1 294 ? 28.500 -5.502 -11.296 1.00 92.50 294 LEU A CA 1
ATOM 2288 C C . LEU A 1 294 ? 28.685 -6.970 -10.902 1.00 92.50 294 LEU A C 1
ATOM 2290 O O . LEU A 1 294 ? 28.709 -7.268 -9.713 1.00 92.50 294 LEU A O 1
ATOM 2294 N N . ALA A 1 295 ? 28.850 -7.879 -11.866 1.00 91.06 295 ALA A N 1
ATOM 2295 C CA . ALA A 1 295 ? 29.133 -9.283 -11.574 1.00 91.06 295 ALA A CA 1
ATOM 2296 C C . ALA A 1 295 ? 30.485 -9.465 -10.860 1.00 91.06 295 ALA A C 1
ATOM 2298 O O . ALA A 1 295 ? 30.591 -10.313 -9.974 1.00 91.06 295 ALA A O 1
ATOM 2299 N N . ASP A 1 296 ? 31.487 -8.650 -11.204 1.00 92.06 296 ASP A N 1
ATOM 2300 C CA . ASP A 1 296 ? 32.789 -8.635 -10.530 1.00 92.06 296 ASP A CA 1
ATOM 2301 C C . ASP A 1 296 ? 32.703 -7.997 -9.127 1.00 92.06 296 ASP A C 1
ATOM 2303 O O . ASP A 1 296 ? 33.336 -8.480 -8.187 1.00 92.06 296 ASP A O 1
ATOM 2307 N N . GLU A 1 297 ? 31.899 -6.939 -8.959 1.00 91.06 297 GLU A N 1
ATOM 2308 C CA . GLU A 1 297 ? 31.647 -6.276 -7.666 1.00 91.06 297 GLU A CA 1
ATOM 2309 C C . GLU A 1 297 ? 30.805 -7.143 -6.708 1.00 91.06 297 GLU A C 1
ATOM 2311 O O . GLU A 1 297 ? 30.886 -6.973 -5.489 1.00 91.06 297 GLU A O 1
ATOM 2316 N N . ARG A 1 298 ? 30.008 -8.080 -7.239 1.00 86.94 298 ARG A N 1
ATOM 2317 C CA . ARG A 1 298 ? 29.039 -8.900 -6.489 1.00 86.94 298 ARG A CA 1
ATOM 2318 C C . ARG A 1 298 ? 29.220 -10.405 -6.724 1.00 86.94 298 ARG A C 1
ATOM 2320 O O . ARG A 1 298 ? 28.323 -11.069 -7.259 1.00 86.94 298 ARG A O 1
ATOM 2327 N N . PRO A 1 299 ? 30.350 -10.983 -6.268 1.00 88.62 299 PRO A N 1
ATOM 2328 C CA . PRO A 1 299 ? 30.601 -12.420 -6.371 1.00 88.62 299 PRO A CA 1
ATOM 2329 C C . PRO A 1 299 ? 29.683 -13.257 -5.462 1.00 88.62 299 PRO A C 1
ATOM 2331 O O . PRO A 1 299 ? 29.641 -14.480 -5.592 1.00 88.62 299 PRO A O 1
ATOM 2334 N N . ASP A 1 300 ? 28.958 -12.618 -4.536 1.00 86.56 300 ASP A N 1
ATOM 2335 C CA . ASP A 1 300 ? 27.927 -13.234 -3.697 1.00 86.56 300 ASP A CA 1
ATOM 2336 C C . ASP A 1 300 ? 26.703 -13.695 -4.504 1.00 86.56 300 ASP A C 1
ATOM 2338 O O . ASP A 1 300 ? 26.026 -14.651 -4.115 1.00 86.56 300 ASP A O 1
ATOM 2342 N N . ILE A 1 301 ? 26.432 -13.063 -5.649 1.00 85.12 301 ILE A N 1
ATOM 2343 C CA . ILE A 1 301 ? 25.300 -13.407 -6.507 1.00 85.12 301 ILE A CA 1
ATOM 2344 C C . ILE A 1 301 ? 25.718 -14.498 -7.500 1.00 85.12 301 ILE A C 1
ATOM 2346 O O . ILE A 1 301 ? 26.671 -14.358 -8.264 1.00 85.12 301 ILE A O 1
ATOM 2350 N N . SER A 1 302 ? 24.963 -15.600 -7.525 1.00 87.50 302 SER A N 1
ATOM 2351 C CA . SER A 1 302 ? 25.236 -16.730 -8.419 1.00 87.50 302 SER A CA 1
ATOM 2352 C C . SER A 1 302 ? 25.262 -16.313 -9.893 1.00 87.50 302 SER A C 1
ATOM 2354 O O . SER A 1 302 ? 24.371 -15.615 -10.379 1.00 87.50 302 SER A O 1
ATOM 2356 N N . GLN A 1 303 ? 26.224 -16.852 -10.645 1.00 87.75 303 GLN A N 1
AT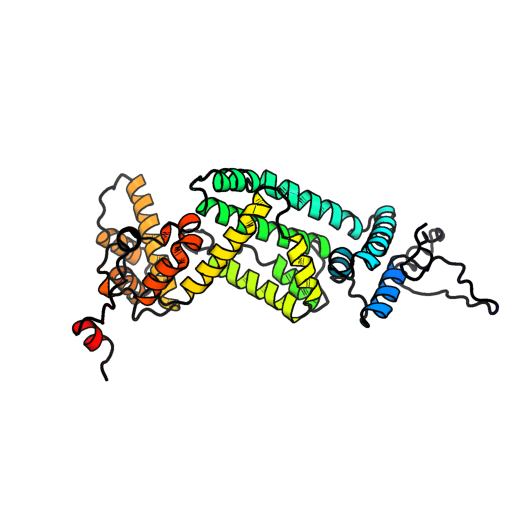OM 2357 C CA . GLN A 1 303 ? 26.361 -16.614 -12.083 1.00 87.75 303 GLN A CA 1
ATOM 2358 C C . GLN A 1 303 ? 25.093 -16.957 -12.887 1.00 87.75 303 GLN A C 1
ATOM 2360 O O . GLN A 1 303 ? 24.825 -16.323 -13.906 1.00 87.75 303 GLN A O 1
ATOM 2365 N N . ASN A 1 304 ? 24.282 -17.914 -12.425 1.00 86.56 304 ASN A N 1
ATOM 2366 C CA . ASN A 1 304 ? 23.016 -18.256 -13.079 1.00 86.56 304 ASN A CA 1
ATOM 2367 C C . ASN A 1 304 ? 22.002 -17.099 -13.028 1.00 86.56 304 ASN A C 1
ATOM 2369 O O . ASN A 1 304 ? 21.267 -16.902 -13.993 1.00 86.56 304 ASN A O 1
ATOM 2373 N N . VAL A 1 305 ? 21.992 -16.311 -11.946 1.00 86.38 305 VAL A N 1
ATOM 2374 C CA . VAL A 1 305 ? 21.124 -15.128 -11.801 1.00 86.38 305 VAL A CA 1
ATOM 2375 C C . VAL A 1 305 ? 21.567 -14.037 -12.776 1.00 86.38 305 VAL A C 1
ATOM 2377 O O . VAL A 1 305 ? 20.753 -13.520 -13.537 1.00 86.38 305 VAL A O 1
ATOM 2380 N N . TRP A 1 306 ? 22.875 -13.763 -12.841 1.00 88.44 306 TRP A N 1
ATOM 2381 C CA . TRP A 1 306 ? 23.457 -12.821 -13.804 1.00 88.44 306 TRP A CA 1
ATOM 2382 C C . TRP A 1 306 ? 23.141 -13.193 -15.258 1.00 88.44 306 TRP A C 1
ATOM 2384 O O . TRP A 1 306 ? 22.785 -12.332 -16.065 1.00 88.44 306 TRP A O 1
ATOM 2394 N N . GLN A 1 307 ? 23.235 -14.481 -15.600 1.00 88.12 307 GLN A N 1
ATOM 2395 C CA . GLN A 1 307 ? 22.896 -14.978 -16.934 1.00 88.12 307 GLN A CA 1
ATOM 2396 C C . GLN A 1 307 ? 21.405 -14.828 -17.246 1.00 88.12 307 GLN A C 1
ATOM 2398 O O . GLN A 1 307 ? 21.066 -14.362 -18.336 1.00 88.12 307 GLN A O 1
ATOM 2403 N N . ALA A 1 308 ? 20.524 -15.192 -16.310 1.00 86.75 308 ALA A N 1
ATOM 2404 C CA . ALA A 1 308 ? 19.084 -15.018 -16.471 1.00 86.75 308 ALA A CA 1
ATOM 2405 C C . ALA A 1 308 ? 18.743 -13.539 -16.705 1.00 86.75 308 ALA A C 1
ATOM 2407 O O . ALA A 1 308 ? 18.112 -13.209 -17.711 1.00 86.75 308 ALA A O 1
ATOM 2408 N N . ALA A 1 309 ? 19.268 -12.646 -15.862 1.00 87.94 309 ALA A N 1
ATOM 2409 C CA . ALA A 1 309 ? 19.035 -11.211 -15.966 1.00 87.94 309 ALA A CA 1
ATOM 2410 C C . ALA A 1 309 ? 19.527 -10.637 -17.295 1.00 87.94 309 ALA A C 1
ATOM 2412 O O . ALA A 1 309 ? 18.821 -9.854 -17.932 1.00 87.94 309 ALA A O 1
ATOM 2413 N N . TRP A 1 310 ? 20.692 -11.083 -17.772 1.00 88.81 310 TRP A N 1
ATOM 2414 C CA . TRP A 1 310 ? 21.207 -10.690 -19.078 1.00 88.81 310 TRP A CA 1
ATOM 2415 C C . TRP A 1 310 ? 20.293 -11.119 -20.231 1.00 88.81 310 TRP A C 1
ATOM 2417 O O . TRP A 1 310 ? 20.103 -10.349 -21.176 1.00 88.81 310 TRP A O 1
ATOM 2427 N N . ILE A 1 311 ? 19.736 -12.334 -20.187 1.00 86.06 311 ILE A N 1
ATOM 2428 C CA . ILE A 1 311 ? 18.876 -12.875 -21.252 1.00 86.06 311 ILE A CA 1
ATOM 2429 C C . ILE A 1 311 ? 17.595 -12.050 -21.392 1.00 86.06 311 ILE A C 1
ATOM 2431 O O . ILE A 1 311 ? 17.207 -11.731 -22.517 1.00 86.06 311 ILE A O 1
ATOM 2435 N N . VAL A 1 312 ? 16.973 -11.672 -20.272 1.00 85.56 312 VAL A N 1
ATOM 2436 C CA . VAL A 1 312 ? 15.684 -10.956 -20.256 1.00 85.56 312 VAL A CA 1
ATOM 2437 C C . VAL A 1 312 ? 15.803 -9.445 -20.045 1.00 85.56 312 VAL A C 1
ATOM 2439 O O . VAL A 1 312 ? 14.795 -8.769 -19.841 1.00 85.56 312 VAL A O 1
ATOM 2442 N N . ARG A 1 313 ? 17.023 -8.901 -20.129 1.00 85.00 313 ARG A N 1
ATOM 2443 C CA . ARG A 1 313 ? 17.313 -7.477 -19.910 1.00 85.00 313 ARG A CA 1
ATOM 2444 C C . ARG A 1 313 ? 16.411 -6.538 -20.727 1.00 85.00 313 ARG A C 1
ATOM 2446 O O . ARG A 1 313 ? 15.992 -6.887 -21.841 1.00 85.00 313 ARG A O 1
ATOM 2453 N N . PRO A 1 314 ? 16.193 -5.299 -20.257 1.00 73.12 314 PRO A N 1
ATOM 2454 C CA . PRO A 1 314 ? 15.521 -4.273 -21.043 1.00 73.12 314 PRO A CA 1
ATOM 2455 C C . PRO A 1 314 ? 16.145 -4.130 -22.443 1.00 73.12 314 PRO A C 1
ATOM 2457 O O . PRO A 1 314 ? 17.362 -4.011 -22.597 1.00 73.12 314 PRO A O 1
ATOM 2460 N N . GLY A 1 315 ? 15.308 -4.190 -23.483 1.00 69.50 315 GLY A N 1
ATOM 2461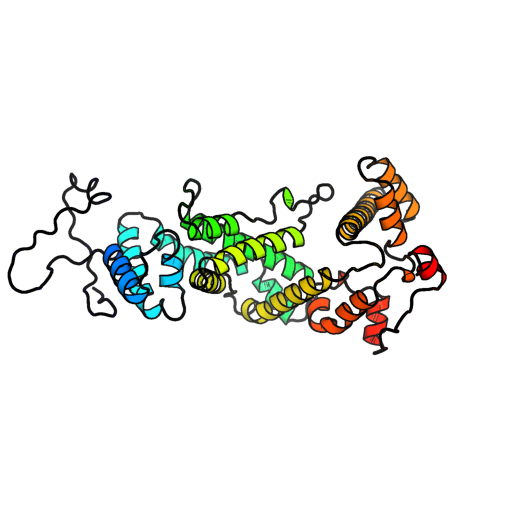 C CA . GLY A 1 315 ? 15.737 -4.133 -24.888 1.00 69.50 315 GLY A CA 1
ATOM 2462 C C . GLY A 1 315 ? 16.210 -5.461 -25.502 1.00 69.50 315 GLY A C 1
ATOM 2463 O O . GLY A 1 315 ? 16.565 -5.474 -26.680 1.00 69.50 315 GLY A O 1
ATOM 2464 N N . ALA A 1 316 ? 16.207 -6.571 -24.756 1.00 75.00 316 ALA A N 1
ATOM 2465 C CA . ALA A 1 316 ? 16.452 -7.903 -25.311 1.00 75.00 316 ALA A CA 1
ATOM 2466 C C . ALA A 1 316 ? 15.287 -8.419 -26.171 1.00 75.00 316 ALA A C 1
ATOM 2468 O O . ALA A 1 316 ? 14.196 -7.843 -26.217 1.00 75.00 316 ALA A O 1
ATOM 2469 N N . ASP A 1 317 ? 15.537 -9.536 -26.857 1.00 67.69 317 ASP A N 1
ATOM 2470 C CA . ASP A 1 317 ? 14.542 -10.215 -27.678 1.00 67.69 317 ASP A CA 1
ATOM 2471 C C . ASP A 1 317 ? 13.306 -10.604 -26.846 1.00 67.69 317 ASP A C 1
ATOM 2473 O O . ASP A 1 317 ? 13.392 -11.232 -25.792 1.00 67.69 317 ASP A O 1
ATOM 2477 N N . SER A 1 318 ? 12.131 -10.243 -27.355 1.00 66.94 318 SER A N 1
ATOM 2478 C CA . SER A 1 318 ? 10.828 -10.507 -26.738 1.00 66.94 318 SER A CA 1
ATOM 2479 C C . SER A 1 318 ? 10.433 -11.989 -26.670 1.00 66.94 318 SER A C 1
ATOM 2481 O O . SER A 1 318 ? 9.401 -12.302 -26.086 1.00 66.94 318 SER A O 1
ATOM 2483 N N . ASN A 1 319 ? 11.222 -12.897 -27.253 1.00 69.75 319 ASN A N 1
ATOM 2484 C CA . ASN A 1 319 ? 10.934 -14.336 -27.311 1.00 69.75 319 ASN A CA 1
ATOM 2485 C C . ASN A 1 319 ? 10.842 -15.041 -25.945 1.00 69.75 319 ASN A C 1
ATOM 2487 O O . ASN A 1 319 ? 10.286 -16.133 -25.873 1.00 69.75 319 ASN A O 1
ATOM 2491 N N . TYR A 1 320 ? 11.356 -14.427 -24.878 1.00 73.50 320 TYR A N 1
ATOM 2492 C CA . TYR A 1 320 ? 11.292 -14.966 -23.514 1.00 73.50 320 TYR A CA 1
ATOM 2493 C C . TYR A 1 320 ? 10.116 -14.425 -22.698 1.00 73.50 320 TYR A C 1
ATOM 2495 O O . TYR A 1 320 ? 9.930 -14.849 -21.565 1.00 73.50 320 TYR A O 1
ATOM 2503 N N . ARG A 1 321 ? 9.327 -13.485 -23.233 1.00 76.88 321 ARG A N 1
ATOM 2504 C CA . ARG A 1 321 ? 8.193 -12.904 -22.503 1.00 76.88 321 ARG A CA 1
ATOM 2505 C C . ARG A 1 321 ? 6.980 -13.816 -22.546 1.00 76.88 321 ARG A C 1
ATOM 2507 O O . ARG A 1 321 ? 6.694 -14.408 -23.586 1.00 76.88 321 ARG A O 1
ATOM 2514 N N . ASN A 1 322 ? 6.250 -13.848 -21.439 1.00 81.75 322 ASN A N 1
ATOM 2515 C CA . ASN A 1 322 ? 4.966 -14.517 -21.357 1.00 81.75 322 ASN A CA 1
ATOM 2516 C C . ASN A 1 322 ? 3.867 -13.656 -22.029 1.00 81.75 322 ASN A C 1
ATOM 2518 O O . ASN A 1 322 ? 3.606 -12.540 -21.576 1.00 81.75 322 ASN A O 1
ATOM 2522 N N . PRO A 1 323 ? 3.199 -14.135 -23.098 1.00 81.06 323 PRO A N 1
ATOM 2523 C CA . PRO A 1 323 ? 2.092 -13.428 -23.739 1.00 81.06 323 PRO A CA 1
ATOM 2524 C C . PRO A 1 323 ? 0.888 -13.217 -22.818 1.00 81.06 323 PRO A C 1
ATOM 2526 O O . PRO A 1 323 ? 0.100 -12.309 -23.063 1.00 81.06 323 PRO A O 1
ATOM 2529 N N . GLU A 1 324 ? 0.725 -14.052 -21.791 1.00 83.25 324 GLU A N 1
ATOM 2530 C CA . GLU A 1 324 ? -0.330 -13.899 -20.789 1.00 83.25 324 GLU A CA 1
ATOM 2531 C C . GLU A 1 324 ? -0.111 -12.646 -19.939 1.00 83.25 324 GLU A C 1
ATOM 2533 O O . GLU A 1 324 ? -1.037 -11.856 -19.783 1.00 83.25 324 GLU A O 1
ATOM 2538 N N . ALA A 1 325 ? 1.128 -12.400 -19.503 1.00 83.38 325 ALA A N 1
ATOM 2539 C CA . ALA A 1 325 ? 1.497 -11.180 -18.790 1.00 83.38 325 ALA A CA 1
ATOM 2540 C C . ALA A 1 325 ? 1.239 -9.932 -19.654 1.00 83.38 325 ALA A C 1
ATOM 2542 O O . ALA A 1 325 ? 0.648 -8.957 -19.195 1.00 83.38 325 ALA A O 1
ATOM 2543 N N . ASP A 1 326 ? 1.607 -9.980 -20.939 1.00 83.44 326 ASP A N 1
ATOM 2544 C CA . ASP A 1 326 ? 1.325 -8.885 -21.876 1.00 83.44 326 ASP A CA 1
ATOM 2545 C C . ASP A 1 326 ? -0.181 -8.659 -22.070 1.00 83.44 326 ASP A C 1
ATOM 2547 O O . ASP A 1 326 ? -0.631 -7.517 -22.148 1.00 83.44 326 ASP A O 1
ATOM 2551 N N . ARG A 1 327 ? -0.966 -9.737 -22.162 1.00 84.19 327 ARG A N 1
ATOM 2552 C CA . ARG A 1 327 ? -2.420 -9.652 -22.314 1.00 84.19 327 ARG A CA 1
ATOM 2553 C C . ARG A 1 327 ? -3.079 -9.071 -21.070 1.00 84.19 327 ARG A C 1
ATOM 2555 O O . ARG A 1 327 ? -3.934 -8.210 -21.212 1.00 84.19 327 ARG A O 1
ATOM 2562 N N . TYR A 1 328 ? -2.636 -9.476 -19.885 1.00 87.31 328 TYR A N 1
ATOM 2563 C CA . TYR A 1 328 ? -3.148 -8.943 -18.630 1.00 87.31 328 TYR A CA 1
ATOM 2564 C C . TYR A 1 328 ? -2.967 -7.422 -18.539 1.00 87.31 328 TYR A C 1
ATOM 2566 O O . TYR A 1 328 ? -3.911 -6.720 -18.187 1.00 87.31 328 TYR A O 1
ATOM 2574 N N . LEU A 1 329 ? -1.787 -6.908 -18.913 1.00 86.50 329 LEU A N 1
ATOM 2575 C CA . LEU A 1 329 ? -1.522 -5.463 -18.950 1.00 86.50 329 LEU A CA 1
ATOM 2576 C C . LEU A 1 329 ? -2.386 -4.725 -19.979 1.00 86.50 329 LEU A C 1
ATOM 2578 O O . LEU A 1 329 ? -2.738 -3.574 -19.767 1.00 86.50 329 LEU A O 1
ATOM 2582 N N . ILE A 1 330 ? -2.712 -5.357 -21.108 1.00 85.38 330 ILE A N 1
ATOM 2583 C CA . ILE A 1 330 ? -3.619 -4.762 -22.101 1.00 85.38 330 ILE A CA 1
ATOM 2584 C C . ILE A 1 330 ? -5.046 -4.708 -21.549 1.00 85.38 330 ILE A C 1
ATOM 2586 O O . ILE A 1 330 ? -5.707 -3.680 -21.668 1.00 85.38 330 ILE A O 1
ATOM 2590 N N . ASP A 1 331 ? -5.504 -5.802 -20.943 1.00 87.44 331 ASP A N 1
ATOM 2591 C CA . ASP A 1 331 ? -6.871 -5.933 -20.438 1.00 87.44 331 ASP A CA 1
ATOM 2592 C C . ASP A 1 331 ? -7.132 -5.008 -19.226 1.00 87.44 331 ASP A C 1
ATOM 2594 O O . ASP A 1 331 ? -8.269 -4.580 -19.046 1.00 87.44 331 ASP A O 1
ATOM 2598 N N . HIS A 1 332 ? -6.090 -4.646 -18.460 1.00 89.69 332 HIS A N 1
ATOM 2599 C CA . HIS A 1 332 ? -6.150 -3.737 -17.299 1.00 89.69 332 HIS A CA 1
ATOM 2600 C C . HIS A 1 332 ? -5.443 -2.385 -17.537 1.00 89.69 332 HIS A C 1
ATOM 2602 O O . HIS A 1 332 ? -4.924 -1.755 -16.607 1.00 89.69 332 HIS A O 1
ATOM 2608 N N . GLU A 1 333 ? -5.348 -1.941 -18.797 1.00 88.44 333 GLU A N 1
ATOM 2609 C CA . GLU A 1 333 ? -4.755 -0.638 -19.132 1.00 88.44 333 GLU A CA 1
ATOM 2610 C C . GLU A 1 333 ? -5.411 0.538 -18.383 1.00 88.44 333 GLU A C 1
ATOM 2612 O O . GLU A 1 333 ? -4.662 1.358 -17.832 1.00 88.44 333 GLU A O 1
ATOM 2617 N N . PRO A 1 334 ? -6.757 0.655 -18.333 1.00 87.00 334 PRO A N 1
ATOM 2618 C CA . PRO A 1 334 ? -7.422 1.785 -17.685 1.00 87.00 334 PRO A CA 1
ATOM 2619 C C . PRO A 1 334 ? -7.053 1.947 -16.207 1.00 87.00 334 PRO A C 1
ATOM 2621 O O . PRO A 1 334 ? -6.882 3.073 -15.741 1.00 87.00 334 PRO A O 1
ATOM 2624 N N . GLU A 1 335 ? -6.893 0.834 -15.493 1.00 88.50 335 GLU A N 1
ATOM 2625 C CA . GLU A 1 335 ? -6.604 0.789 -14.062 1.00 88.50 335 GLU A CA 1
ATOM 2626 C C . GLU A 1 335 ? -5.111 1.012 -13.790 1.00 88.50 335 GLU A C 1
ATOM 2628 O O . GLU A 1 335 ? -4.728 1.773 -12.903 1.00 88.50 335 GLU A O 1
ATOM 2633 N N . LEU A 1 336 ? -4.239 0.369 -14.570 1.00 87.06 336 LEU A N 1
ATOM 2634 C CA . LEU A 1 336 ? -2.811 0.312 -14.261 1.00 87.06 336 LEU A CA 1
ATOM 2635 C C . LEU A 1 336 ? -2.001 1.450 -14.874 1.00 87.06 336 LEU A C 1
ATOM 2637 O O . LEU A 1 336 ? -1.048 1.912 -14.251 1.00 87.06 336 LEU A O 1
ATOM 2641 N N . ARG A 1 337 ? -2.307 1.902 -16.097 1.00 86.69 337 ARG A N 1
ATOM 2642 C CA . ARG A 1 337 ? -1.379 2.769 -16.852 1.00 86.69 337 ARG A CA 1
ATOM 2643 C C . ARG A 1 337 ? -1.124 4.104 -16.171 1.00 86.69 337 ARG A C 1
ATOM 2645 O O . ARG A 1 337 ? -0.028 4.648 -16.282 1.00 86.69 337 ARG A O 1
ATOM 2652 N N . ARG A 1 338 ? -2.135 4.633 -15.489 1.00 87.25 338 ARG A N 1
ATOM 2653 C CA . ARG A 1 338 ? -2.069 5.955 -14.871 1.00 87.25 338 ARG A CA 1
ATOM 2654 C C . ARG A 1 338 ? -1.259 5.972 -13.577 1.00 87.25 338 ARG A C 1
ATOM 2656 O O . ARG A 1 338 ? -0.629 6.978 -13.280 1.00 87.25 338 ARG A O 1
ATOM 2663 N N . PHE A 1 339 ? -1.256 4.865 -12.840 1.00 86.06 339 PHE A N 1
ATOM 2664 C CA . PHE A 1 339 ? -0.529 4.722 -11.577 1.00 86.06 339 PHE A CA 1
ATOM 2665 C C . PHE A 1 339 ? 0.823 4.018 -11.747 1.00 86.06 339 PHE A C 1
ATOM 2667 O O . PHE A 1 339 ? 1.777 4.331 -11.042 1.00 86.06 339 PHE A O 1
ATOM 2674 N N . PHE A 1 340 ? 0.933 3.123 -12.731 1.00 85.06 340 PHE A N 1
ATOM 2675 C CA . PHE A 1 340 ? 2.109 2.294 -12.997 1.00 85.06 340 PHE A CA 1
ATOM 2676 C C . PHE A 1 340 ? 2.544 2.366 -14.474 1.00 85.06 340 PHE A C 1
ATOM 2678 O O . PHE A 1 340 ? 2.636 1.337 -15.155 1.00 85.06 340 PHE A O 1
ATOM 2685 N N . PRO A 1 341 ? 2.859 3.564 -15.005 1.00 80.31 341 PRO A N 1
ATOM 2686 C CA . PRO A 1 341 ? 3.256 3.731 -16.405 1.00 80.31 341 PRO A CA 1
ATOM 2687 C C . PRO A 1 341 ? 4.508 2.918 -16.774 1.00 80.31 341 PRO A C 1
ATOM 2689 O O . PRO A 1 341 ? 4.651 2.499 -17.922 1.00 80.31 341 PRO A O 1
ATOM 2692 N N . GLY A 1 342 ? 5.380 2.622 -15.801 1.00 74.81 342 GLY A N 1
ATOM 2693 C CA . GLY A 1 342 ? 6.587 1.807 -15.988 1.00 74.81 342 GLY A CA 1
ATOM 2694 C C . GLY A 1 342 ? 6.330 0.369 -16.463 1.00 74.81 342 GLY A C 1
ATOM 2695 O O . GLY A 1 342 ? 7.202 -0.227 -17.093 1.00 74.81 342 GLY A O 1
ATOM 2696 N N . LEU A 1 343 ? 5.125 -0.175 -16.254 1.00 77.19 343 LEU A N 1
ATOM 2697 C CA . LEU A 1 343 ? 4.750 -1.501 -16.767 1.00 77.19 343 LEU A CA 1
ATOM 2698 C C . LEU A 1 343 ? 4.608 -1.513 -18.302 1.00 77.19 343 LEU A C 1
ATOM 2700 O O . LEU A 1 343 ? 4.762 -2.549 -18.958 1.00 77.19 343 LEU A O 1
ATOM 2704 N N . TYR A 1 344 ? 4.346 -0.351 -18.907 1.00 78.12 344 TYR A N 1
ATOM 2705 C CA . TYR A 1 344 ? 3.957 -0.219 -20.306 1.00 78.12 344 TYR A CA 1
ATOM 2706 C C . TYR A 1 344 ? 5.141 0.150 -21.200 1.00 78.12 344 TYR A C 1
ATOM 2708 O O . TYR A 1 344 ? 5.431 1.310 -21.487 1.00 78.12 344 TYR A O 1
ATOM 2716 N N . ARG A 1 345 ? 5.814 -0.870 -21.739 1.00 72.69 345 ARG A N 1
ATOM 2717 C CA . ARG A 1 345 ? 6.879 -0.666 -22.735 1.00 72.69 345 ARG A CA 1
ATOM 2718 C C . ARG A 1 345 ? 6.334 -0.136 -24.066 1.00 72.69 345 ARG A C 1
ATOM 2720 O O . ARG A 1 345 ? 5.233 -0.492 -24.482 1.00 72.69 345 ARG A O 1
ATOM 2727 N N . ARG A 1 346 ? 7.173 0.581 -24.829 1.00 66.38 346 ARG A N 1
ATOM 2728 C CA . ARG A 1 346 ? 6.833 1.141 -26.160 1.00 66.38 346 ARG A CA 1
ATOM 2729 C C . ARG A 1 346 ? 6.169 0.130 -27.108 1.00 66.38 346 ARG A C 1
ATOM 2731 O O . ARG A 1 346 ? 5.248 0.490 -27.829 1.00 66.38 346 ARG A O 1
ATOM 2738 N N . GLY A 1 347 ? 6.611 -1.130 -27.098 1.00 65.25 347 GLY A N 1
ATOM 2739 C CA . GLY A 1 347 ? 6.007 -2.186 -27.918 1.00 65.25 347 GLY A CA 1
ATOM 2740 C C . GLY A 1 347 ? 4.579 -2.563 -27.504 1.00 65.25 347 GLY A C 1
ATOM 2741 O O . GLY A 1 347 ? 3.760 -2.835 -28.370 1.00 65.25 347 GLY A O 1
ATOM 2742 N N . LEU A 1 348 ? 4.269 -2.542 -26.206 1.00 70.00 348 LEU A N 1
ATOM 2743 C CA . LEU A 1 348 ? 2.934 -2.838 -25.681 1.00 70.00 348 LEU A CA 1
ATOM 2744 C C . LEU A 1 348 ? 1.994 -1.643 -25.897 1.00 70.00 348 LEU A C 1
ATOM 2746 O O . LEU A 1 348 ? 0.884 -1.814 -26.385 1.00 70.00 348 LEU A O 1
ATOM 2750 N N . LEU A 1 349 ? 2.498 -0.422 -25.685 1.00 70.75 349 LEU A N 1
ATOM 2751 C CA . LEU A 1 349 ? 1.796 0.820 -26.031 1.00 70.75 349 LEU A CA 1
ATOM 2752 C C . LEU A 1 349 ? 1.437 0.896 -27.523 1.00 70.75 349 LEU A C 1
ATOM 2754 O O . LEU A 1 349 ? 0.364 1.374 -27.875 1.00 70.75 349 LEU A O 1
ATOM 2758 N N . ALA A 1 350 ? 2.304 0.398 -28.410 1.00 69.06 350 ALA A N 1
ATOM 2759 C CA . ALA A 1 350 ? 2.011 0.328 -29.841 1.00 69.06 350 ALA A CA 1
ATOM 2760 C C . ALA A 1 350 ? 0.894 -0.680 -30.169 1.00 69.06 350 ALA A C 1
ATOM 2762 O O . ALA A 1 350 ? 0.082 -0.419 -31.055 1.00 69.06 350 ALA A O 1
ATOM 2763 N N . VAL A 1 351 ? 0.825 -1.813 -29.460 1.00 68.06 351 VAL A N 1
ATOM 2764 C CA . VAL A 1 351 ? -0.263 -2.798 -29.607 1.00 68.06 351 VAL A CA 1
ATOM 2765 C C . VAL A 1 351 ? -1.592 -2.197 -29.142 1.00 68.06 351 VAL A C 1
ATOM 2767 O O . VAL A 1 351 ? -2.567 -2.242 -29.889 1.00 68.06 351 VAL A O 1
ATOM 2770 N N . ILE A 1 352 ? -1.597 -1.549 -27.975 1.00 70.38 352 ILE A N 1
ATOM 2771 C CA . ILE A 1 352 ? -2.764 -0.850 -27.416 1.00 70.38 352 ILE A CA 1
ATOM 2772 C C . ILE A 1 352 ? -3.244 0.252 -28.371 1.00 70.38 352 ILE A C 1
ATOM 2774 O O . ILE A 1 352 ? -4.398 0.259 -28.791 1.00 70.38 352 ILE A O 1
ATOM 2778 N N . GLY A 1 353 ? -2.342 1.135 -28.810 1.00 54.59 353 GLY A N 1
ATOM 2779 C CA . GLY A 1 353 ? -2.681 2.268 -29.677 1.00 54.59 353 GLY A CA 1
ATOM 2780 C C . GLY A 1 353 ? -3.134 1.891 -31.093 1.00 54.59 353 GLY A C 1
ATOM 2781 O O . GLY A 1 353 ? -3.718 2.724 -31.782 1.00 54.59 353 GLY A O 1
ATOM 2782 N N . THR A 1 354 ? -2.880 0.658 -31.545 1.00 70.12 354 THR A N 1
ATOM 2783 C CA . THR A 1 354 ? -3.316 0.163 -32.865 1.00 70.12 354 THR A CA 1
ATOM 2784 C C . THR A 1 354 ? -4.544 -0.747 -32.802 1.00 70.12 354 THR A C 1
ATOM 2786 O O . THR A 1 354 ? -5.061 -1.121 -33.854 1.00 70.12 354 THR A O 1
ATOM 2789 N N . GLY A 1 355 ? -5.022 -1.109 -31.603 1.00 53.78 355 GLY A N 1
ATOM 2790 C CA . GLY A 1 355 ? -6.139 -2.043 -31.420 1.00 53.78 355 GLY A CA 1
ATOM 2791 C C . GLY A 1 355 ? -5.858 -3.456 -31.950 1.00 53.78 355 GLY A C 1
ATOM 2792 O O . GLY A 1 355 ? -6.787 -4.221 -32.211 1.00 53.78 355 GLY A O 1
ATOM 2793 N N . ALA A 1 356 ? -4.587 -3.803 -32.169 1.00 48.28 356 ALA A N 1
ATOM 2794 C CA . ALA A 1 356 ? -4.196 -5.105 -32.688 1.00 48.28 356 ALA A CA 1
ATOM 2795 C C . ALA A 1 356 ? -4.316 -6.171 -31.588 1.00 48.28 356 ALA A C 1
ATOM 2797 O O . ALA A 1 356 ? -3.841 -5.974 -30.472 1.00 48.28 356 ALA A O 1
ATOM 2798 N N . SER A 1 357 ? -4.900 -7.333 -31.902 1.00 47.28 357 SER A N 1
ATOM 2799 C CA . SER A 1 357 ? -4.904 -8.471 -30.975 1.00 47.28 357 SER A CA 1
ATOM 2800 C C . SER A 1 357 ? -3.466 -8.853 -30.625 1.00 47.28 357 SER A C 1
ATOM 2802 O O . SER A 1 357 ? -2.652 -9.016 -31.544 1.00 47.28 357 SER A O 1
ATOM 2804 N N . SER A 1 358 ? -3.156 -9.055 -29.340 1.00 48.44 358 SER A N 1
ATOM 2805 C CA . SER A 1 358 ? -1.894 -9.676 -28.938 1.00 48.44 358 SER A CA 1
ATOM 2806 C C . SER A 1 358 ? -1.795 -11.030 -29.646 1.00 48.44 358 SER A C 1
ATOM 2808 O O . SER A 1 358 ? -2.567 -11.958 -29.408 1.00 48.44 358 SER A O 1
ATOM 2810 N N . GLY A 1 359 ? -0.922 -11.107 -30.652 1.00 46.16 359 GLY A N 1
ATOM 2811 C CA . GLY A 1 359 ? -0.790 -12.314 -31.455 1.00 46.16 359 GLY A CA 1
ATOM 2812 C C . GLY A 1 359 ? -0.441 -13.490 -30.549 1.00 46.16 359 GLY A C 1
ATOM 2813 O O . GLY A 1 359 ? 0.414 -13.366 -29.672 1.00 46.16 359 GLY A O 1
ATOM 2814 N N . THR A 1 360 ? -1.067 -14.643 -30.779 1.00 41.94 360 THR A N 1
ATOM 2815 C CA . THR A 1 360 ? -0.686 -15.922 -30.174 1.00 41.94 360 THR A CA 1
ATOM 2816 C C . THR A 1 360 ? 0.705 -16.320 -30.671 1.00 41.94 360 THR A C 1
ATOM 2818 O O . THR A 1 360 ? 0.865 -17.134 -31.580 1.00 41.94 360 THR A O 1
ATOM 2821 N N . ARG A 1 361 ? 1.758 -15.717 -30.106 1.00 46.28 361 ARG A N 1
ATOM 2822 C CA . ARG A 1 361 ? 3.135 -16.145 -30.356 1.00 46.28 361 ARG A CA 1
ATOM 2823 C C . ARG A 1 361 ? 3.318 -17.517 -29.722 1.00 46.28 361 ARG A C 1
ATOM 2825 O O . ARG A 1 361 ? 3.474 -17.644 -28.513 1.00 46.28 361 ARG A O 1
ATOM 2832 N N . ARG A 1 362 ? 3.273 -18.558 -30.553 1.00 41.53 362 ARG A N 1
ATOM 2833 C CA . ARG A 1 362 ? 3.768 -19.885 -30.180 1.00 41.53 362 ARG A CA 1
ATOM 2834 C C . ARG A 1 362 ? 5.286 -19.828 -30.033 1.00 41.53 362 ARG A C 1
ATOM 2836 O O . ARG A 1 362 ? 5.954 -19.152 -30.815 1.00 41.53 362 ARG A O 1
ATOM 2843 N N . LEU A 1 363 ? 5.792 -20.565 -29.044 1.00 40.31 363 LEU A N 1
ATOM 2844 C CA . LEU A 1 363 ? 7.217 -20.788 -28.802 1.00 40.31 363 LEU A CA 1
ATOM 2845 C C . LEU A 1 363 ? 7.939 -21.082 -30.120 1.00 40.31 363 LEU A C 1
ATOM 2847 O O . LEU A 1 363 ? 7.452 -21.863 -30.943 1.00 40.31 363 LEU A O 1
ATOM 2851 N N . SER A 1 364 ? 9.112 -20.480 -30.319 1.00 42.22 364 SER A N 1
ATOM 2852 C CA . SER A 1 364 ? 9.950 -20.877 -31.444 1.00 42.22 364 SER A CA 1
ATOM 2853 C C . SER A 1 364 ? 10.342 -22.355 -31.270 1.00 42.22 364 SER A C 1
ATOM 2855 O O . SER A 1 364 ? 10.600 -22.791 -30.141 1.00 42.22 364 SER A O 1
ATOM 2857 N N . PRO A 1 365 ? 10.425 -23.146 -32.354 1.00 41.00 365 PRO A N 1
ATOM 2858 C CA . PRO A 1 365 ? 10.808 -24.558 -32.269 1.00 41.00 365 PRO A CA 1
ATOM 2859 C C . PRO A 1 365 ? 12.136 -24.784 -31.524 1.00 41.00 365 PRO A C 1
ATOM 2861 O O . PRO A 1 365 ? 12.316 -25.796 -30.851 1.00 41.00 365 PRO A O 1
ATOM 2864 N N . ALA A 1 366 ? 13.049 -23.808 -31.585 1.00 41.91 366 ALA A N 1
ATOM 2865 C CA . ALA A 1 366 ? 14.328 -23.828 -30.880 1.00 41.91 366 ALA A CA 1
ATOM 2866 C C . ALA A 1 366 ? 14.187 -23.715 -29.348 1.00 41.91 366 ALA A C 1
ATOM 2868 O O . ALA A 1 366 ? 14.953 -24.340 -28.615 1.00 41.91 366 ALA A O 1
ATOM 2869 N N . LEU A 1 367 ? 13.204 -22.949 -28.861 1.00 41.44 367 LEU A N 1
ATOM 2870 C CA . LEU A 1 367 ? 12.893 -22.828 -27.432 1.00 41.44 367 LEU A CA 1
ATOM 2871 C C . LEU A 1 367 ? 12.136 -24.059 -26.920 1.00 41.44 367 LEU A C 1
ATOM 2873 O O . LEU A 1 367 ? 12.438 -24.558 -25.840 1.00 41.44 367 LEU A O 1
ATOM 2877 N N . GLN A 1 368 ? 11.226 -24.602 -27.733 1.00 45.81 368 GLN A N 1
ATOM 2878 C CA . GLN A 1 368 ? 10.483 -25.824 -27.416 1.00 45.81 368 GLN A CA 1
ATOM 2879 C C . GLN A 1 368 ? 11.414 -27.044 -27.271 1.00 45.81 368 GLN A C 1
ATOM 2881 O O . GLN A 1 368 ? 11.207 -27.885 -26.401 1.00 45.81 368 GLN A O 1
ATOM 2886 N N . ALA A 1 369 ? 12.488 -27.102 -28.066 1.00 45.97 369 ALA A N 1
ATOM 2887 C CA . ALA A 1 369 ? 13.518 -28.135 -27.965 1.00 45.97 369 ALA A CA 1
ATOM 2888 C C . ALA A 1 369 ? 14.451 -27.967 -26.747 1.00 45.97 369 ALA A C 1
ATOM 2890 O O . ALA A 1 369 ? 14.926 -28.962 -26.204 1.00 45.97 369 ALA A O 1
ATOM 2891 N N . ARG A 1 370 ? 14.717 -26.729 -26.298 1.00 42.78 370 ARG A N 1
ATOM 2892 C CA . ARG A 1 370 ? 15.585 -26.452 -25.134 1.00 42.78 370 ARG A CA 1
ATOM 2893 C C . ARG A 1 370 ? 14.900 -26.663 -23.784 1.00 42.78 370 ARG A C 1
ATOM 2895 O O . ARG A 1 370 ? 15.587 -26.972 -22.819 1.00 42.78 370 ARG A O 1
ATOM 2902 N N . LEU A 1 371 ? 13.577 -26.524 -23.722 1.00 43.03 371 LEU A N 1
ATOM 2903 C CA . LEU A 1 371 ? 12.776 -26.654 -22.497 1.00 43.03 371 LEU A CA 1
ATOM 2904 C C . LEU A 1 371 ? 12.333 -28.099 -22.188 1.00 43.03 371 LEU A C 1
ATOM 2906 O O . LEU A 1 371 ? 11.519 -28.309 -21.296 1.00 43.03 371 LEU A O 1
ATOM 2910 N N . GLY A 1 372 ? 12.873 -29.097 -22.897 1.00 42.94 372 GLY A N 1
ATOM 2911 C CA . GLY A 1 372 ? 12.514 -30.503 -22.706 1.00 42.94 372 GLY A CA 1
ATOM 2912 C C . GLY A 1 372 ? 11.180 -30.841 -23.366 1.00 42.94 372 GLY A C 1
ATOM 2913 O O . GLY A 1 372 ? 10.147 -30.940 -22.708 1.00 42.94 372 GLY A O 1
ATOM 2914 N N . GLY A 1 373 ? 11.210 -31.039 -24.685 1.00 35.59 373 GLY A N 1
ATOM 2915 C CA . GLY A 1 373 ? 10.091 -31.639 -25.403 1.00 35.59 373 GLY A CA 1
ATOM 2916 C C . GLY A 1 373 ? 9.787 -33.035 -24.853 1.00 35.59 373 GLY A C 1
ATOM 2917 O O . GLY A 1 373 ? 10.691 -33.864 -24.726 1.00 35.59 373 GLY A O 1
ATOM 2918 N N . LYS A 1 374 ? 8.517 -33.280 -24.531 1.00 33.31 374 LYS A N 1
ATOM 2919 C CA . LYS A 1 374 ? 7.953 -34.625 -24.653 1.00 33.31 374 LYS A CA 1
ATOM 2920 C C . LYS A 1 374 ? 7.578 -34.877 -26.102 1.00 33.31 374 LYS A C 1
ATOM 2922 O O . LYS A 1 374 ? 7.033 -33.933 -26.722 1.00 33.31 374 LYS A O 1
#

Sequence (374 aa):
GGLSPRGRALGVPPTPPLVEQVIFQENDALSVVLAGVGFNPYPTSPNRLLQEEWKETTGQDFNPEVDWIVADSHPELSAEFSPLVAASNASSLKWGSLSALRRDRIEQFRGEKEVSSGLEKTAEEFIGGGDVGVVFIGEWLDHQAEMSAVISFNLFGDDRQAETPEGKALQAWGEVQPHDEKYRDPITRDVDRDAYRTDKEAAFAAIRKIYPELADSLEARIRAVSPNLVKVEPDIITALDALSGYREIDRWFGIDKAMENKVEDIHALVDAKRDELALQGFLDIGSGTVYTILADERPDISQNVWQAAWIVRPGADSNYRNPEADRYLIDHEPELRRFFPGLYRRGLLAVIGTGASSGTRRLSPALQARLGGK

Radius of gyration: 28.59 Å; chains: 1; bounding box: 71×53×84 Å

Secondary structure (DSSP, 8-state):
--B-TTS-B--PPPPPPTTSTTTTTT---------SS----SPPPHHHHHHHHHHHHHSS---TTTHHHHHHH-TTTHHHHHHHHHHHHHHHHTTT-GGGGTHHHHHHHHHHHHHHTSHHHHHHHHHTT-S-HHHHHHHHHHHHHHHHHHHHHHHHTTTPPP-SHHHHHHHHHHH--TTSGGGB-TTT--B-HHHHHHHHHHHHHHHHHH-HHHHHHHHHHHS--STTHHHHHHHHHHHHHHHHHHHTS-SBTT--HHHHHHHHHHHHHHHHHHHHHHHTT-----HHHHHHHHHHH-TTS-HHHHHHHHHT-TTS-GGGB-HHHHHHHHHTHHHHTTT-GGG--HHHHHHHHHT---------HHHHHHT---

pLDDT: mean 71.93, std 18.42, range [24.3, 92.81]